Protein AF-A0A969PEK8-F1 (afdb_monomer)

Structure (mmCIF, N/CA/C/O backbone):
data_AF-A0A969PEK8-F1
#
_entry.id   AF-A0A969PEK8-F1
#
loop_
_atom_site.group_PDB
_atom_site.id
_atom_site.type_symbol
_atom_site.label_atom_id
_atom_site.label_alt_id
_atom_site.label_comp_id
_atom_site.label_asym_id
_atom_site.label_entity_id
_atom_site.label_seq_id
_atom_site.pdbx_PDB_ins_code
_atom_site.Cartn_x
_atom_site.Cartn_y
_atom_site.Cartn_z
_atom_site.occupancy
_atom_site.B_iso_or_equiv
_atom_site.auth_seq_id
_atom_site.auth_comp_id
_atom_site.auth_asym_id
_atom_site.auth_atom_id
_atom_site.pdbx_PDB_model_num
ATOM 1 N N . MET A 1 1 ? 50.462 22.864 -5.563 1.00 39.91 1 MET A N 1
ATOM 2 C CA . MET A 1 1 ? 49.288 23.736 -5.356 1.00 39.91 1 MET A CA 1
ATOM 3 C C . MET A 1 1 ? 48.055 22.911 -5.689 1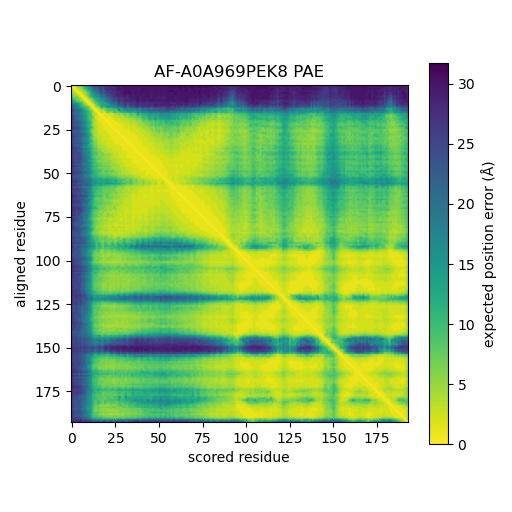.00 39.91 1 MET A C 1
ATOM 5 O O . MET A 1 1 ? 47.861 22.653 -6.869 1.00 39.91 1 MET A O 1
ATOM 9 N N . PRO A 1 2 ? 47.317 22.365 -4.707 1.00 38.31 2 PRO A N 1
ATOM 10 C CA . PRO A 1 2 ? 46.123 21.582 -4.997 1.00 38.31 2 PRO A CA 1
ATOM 11 C C . PRO A 1 2 ? 44.925 22.515 -5.219 1.00 38.31 2 PRO A C 1
ATOM 13 O O . PRO A 1 2 ? 44.651 23.388 -4.396 1.00 38.31 2 PRO A O 1
ATOM 16 N N . GLU A 1 3 ? 44.237 22.327 -6.344 1.00 37.31 3 GLU A N 1
ATOM 17 C CA . GLU A 1 3 ? 42.955 22.953 -6.672 1.00 37.31 3 GLU A CA 1
ATOM 18 C C . GLU A 1 3 ? 41.905 22.603 -5.613 1.00 37.31 3 GLU A C 1
ATOM 20 O O . GLU A 1 3 ? 41.503 21.448 -5.452 1.00 37.31 3 GLU A O 1
ATOM 25 N N . GLN A 1 4 ? 41.442 23.620 -4.892 1.00 42.84 4 GLN A N 1
ATOM 26 C CA . GLN A 1 4 ? 40.241 23.527 -4.079 1.00 42.84 4 GLN A CA 1
ATOM 27 C C . GLN A 1 4 ? 39.036 23.430 -5.020 1.00 42.84 4 GLN A C 1
ATOM 29 O O . GLN A 1 4 ? 38.645 24.413 -5.649 1.00 42.84 4 GLN A O 1
ATOM 34 N N . ARG A 1 5 ? 38.439 22.236 -5.122 1.00 41.44 5 ARG A N 1
ATOM 35 C CA . ARG A 1 5 ? 37.100 22.078 -5.700 1.00 41.44 5 ARG A CA 1
ATOM 36 C C . ARG A 1 5 ? 36.116 22.833 -4.815 1.00 41.44 5 ARG A C 1
ATOM 38 O O . ARG A 1 5 ? 35.792 22.398 -3.715 1.00 41.44 5 ARG A O 1
ATOM 45 N N . ASN A 1 6 ? 35.693 23.986 -5.309 1.00 38.66 6 ASN A N 1
ATO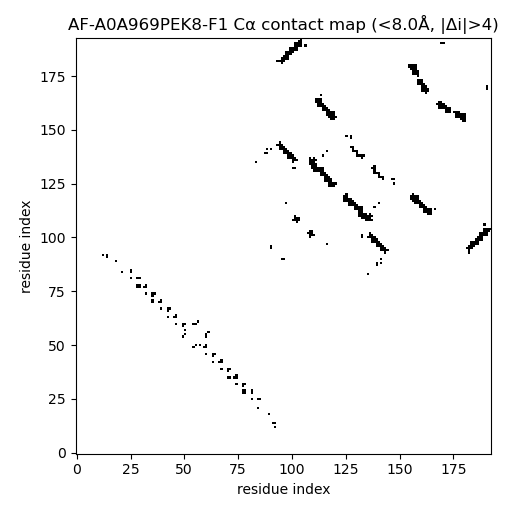M 46 C CA . ASN A 1 6 ? 34.666 24.817 -4.714 1.00 38.66 6 ASN A CA 1
ATOM 47 C C . ASN A 1 6 ? 33.316 24.097 -4.871 1.00 38.66 6 ASN A C 1
ATOM 49 O O . ASN A 1 6 ? 32.725 24.105 -5.951 1.00 38.66 6 ASN A O 1
ATOM 53 N N . SER A 1 7 ? 32.874 23.398 -3.826 1.00 44.25 7 SER A N 1
ATOM 54 C CA . SER A 1 7 ? 31.548 22.780 -3.780 1.00 44.25 7 SER A CA 1
ATOM 55 C C . SER A 1 7 ? 30.494 23.885 -3.790 1.00 44.25 7 SER A C 1
ATOM 57 O O . SER A 1 7 ? 30.399 24.676 -2.853 1.00 44.25 7 SER A O 1
ATOM 59 N N . ASN A 1 8 ? 29.722 23.954 -4.870 1.00 40.78 8 ASN A N 1
ATOM 60 C CA . ASN A 1 8 ? 28.657 24.928 -5.052 1.00 40.78 8 ASN A CA 1
ATOM 61 C C . ASN A 1 8 ? 27.559 24.688 -3.985 1.00 40.78 8 ASN A C 1
ATOM 63 O O . ASN A 1 8 ? 27.053 23.569 -3.890 1.00 40.78 8 ASN A O 1
ATOM 67 N N . PRO A 1 9 ? 27.140 25.689 -3.186 1.00 42.47 9 PRO A N 1
ATOM 68 C CA . PRO A 1 9 ? 26.158 25.507 -2.104 1.00 42.47 9 PRO A CA 1
ATOM 69 C C . PRO A 1 9 ? 24.722 25.193 -2.580 1.00 42.47 9 PRO A C 1
ATOM 71 O O . PRO A 1 9 ? 23.816 25.079 -1.758 1.00 42.47 9 PRO A O 1
ATOM 74 N N . GLY A 1 10 ? 24.505 25.033 -3.891 1.00 41.59 10 GLY A N 1
ATOM 75 C CA . GLY A 1 10 ? 23.230 24.635 -4.500 1.00 41.59 10 GLY A CA 1
ATOM 76 C C . GLY A 1 10 ? 22.954 23.124 -4.524 1.00 41.59 10 GLY A C 1
ATOM 77 O O . GLY A 1 10 ? 21.841 22.732 -4.862 1.00 41.59 10 GLY A O 1
ATOM 78 N N . ASP A 1 11 ? 23.915 22.280 -4.134 1.00 42.47 11 ASP A N 1
ATOM 79 C CA . ASP A 1 11 ? 23.790 20.809 -4.165 1.00 42.47 11 ASP A CA 1
ATOM 80 C C . ASP A 1 11 ? 23.061 20.202 -2.949 1.00 42.47 11 ASP A C 1
ATOM 82 O O . ASP A 1 11 ? 23.010 18.979 -2.789 1.00 42.47 11 ASP A O 1
ATOM 86 N N . PHE A 1 12 ? 22.424 21.018 -2.099 1.00 48.44 12 PHE A N 1
ATOM 87 C CA . PHE A 1 12 ? 21.463 20.525 -1.103 1.00 48.44 12 PHE A CA 1
ATOM 88 C C . PHE A 1 12 ? 20.149 20.151 -1.798 1.00 48.44 12 PHE A C 1
ATOM 90 O O . PHE A 1 12 ? 19.130 20.835 -1.736 1.00 48.44 12 PHE A O 1
ATOM 97 N N . ALA A 1 13 ? 20.254 19.037 -2.518 1.00 56.59 13 ALA A N 1
ATOM 98 C CA . ALA A 1 13 ? 19.316 18.493 -3.467 1.00 56.59 13 ALA A CA 1
ATOM 99 C C . ALA A 1 13 ? 17.910 18.311 -2.863 1.00 56.59 13 ALA A C 1
ATOM 101 O O . ALA A 1 13 ? 17.786 17.867 -1.720 1.00 56.59 13 ALA A O 1
ATOM 102 N N . PRO A 1 14 ? 16.829 18.532 -3.633 1.00 59.09 14 PRO A N 1
ATOM 103 C CA . PRO A 1 14 ? 15.429 18.328 -3.215 1.00 59.09 14 PRO A CA 1
AT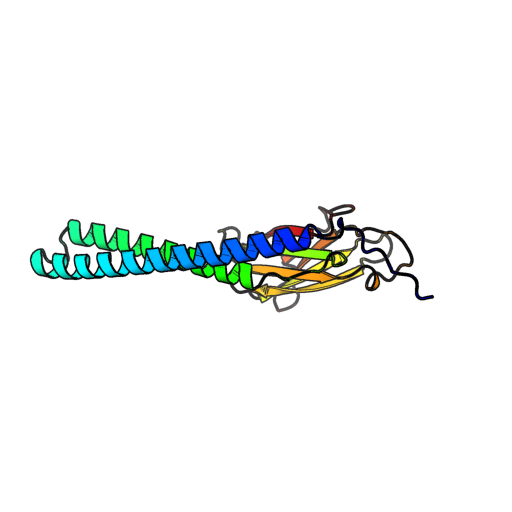OM 104 C C . PRO A 1 14 ? 15.140 16.954 -2.580 1.00 59.09 14 PRO A C 1
ATOM 106 O O . PRO A 1 14 ? 14.159 16.776 -1.861 1.00 59.09 14 PRO A O 1
ATOM 109 N N . GLN A 1 15 ? 16.020 15.980 -2.793 1.00 59.75 15 GLN A N 1
ATOM 110 C CA . GLN A 1 15 ? 15.992 14.677 -2.139 1.00 59.75 15 GLN A CA 1
ATOM 111 C C . GLN A 1 15 ? 16.137 14.755 -0.624 1.00 59.75 15 GLN A C 1
ATOM 113 O O . GLN A 1 15 ? 15.423 14.057 0.091 1.00 59.75 15 GLN A O 1
ATOM 118 N N . THR A 1 16 ? 17.027 15.619 -0.139 1.00 67.75 16 THR A N 1
ATOM 119 C CA . THR A 1 16 ? 17.261 15.822 1.289 1.00 67.75 16 THR A CA 1
ATOM 120 C C . THR A 1 16 ? 15.998 16.370 1.946 1.00 67.75 16 THR A C 1
ATOM 122 O O . THR A 1 16 ? 15.601 15.882 2.999 1.00 67.75 16 THR A O 1
ATOM 125 N N . LEU A 1 17 ? 15.295 17.293 1.279 1.00 70.88 17 LEU A N 1
ATOM 126 C CA . LEU A 1 17 ? 14.034 17.851 1.771 1.00 70.88 17 LEU A CA 1
ATOM 127 C C . LEU A 1 17 ? 12.907 16.806 1.798 1.00 70.88 17 LEU A C 1
ATOM 129 O O . LEU A 1 17 ? 12.188 16.710 2.787 1.00 70.88 17 LEU A O 1
ATOM 133 N N . ILE A 1 18 ? 12.773 15.980 0.753 1.00 73.44 18 ILE A N 1
ATOM 134 C CA . ILE A 1 18 ? 11.767 14.902 0.707 1.00 73.44 18 ILE A CA 1
ATOM 135 C C . ILE A 1 18 ? 12.048 13.844 1.782 1.00 73.44 18 ILE A C 1
ATOM 137 O O . ILE A 1 18 ? 11.125 13.385 2.455 1.00 73.44 18 ILE A O 1
ATOM 141 N N . GLN A 1 19 ? 13.313 13.465 1.977 1.00 76.62 19 GLN A N 1
ATOM 142 C CA . GLN A 1 19 ? 13.705 12.517 3.021 1.00 76.62 19 GLN A CA 1
ATOM 143 C C . GLN A 1 19 ? 13.461 13.088 4.422 1.00 76.62 19 GLN A C 1
ATOM 145 O O . GLN A 1 19 ? 12.930 12.383 5.280 1.00 76.62 19 GLN A O 1
ATOM 150 N N . GLN A 1 20 ? 13.781 14.364 4.647 1.00 81.06 20 GLN A N 1
ATOM 151 C CA . GLN A 1 20 ? 13.488 15.063 5.900 1.00 81.06 20 GLN A CA 1
ATOM 152 C C . GLN A 1 20 ? 11.981 15.165 6.152 1.00 81.06 20 GLN A C 1
ATOM 154 O O . GLN A 1 20 ? 11.532 14.878 7.259 1.00 81.06 20 GLN A O 1
ATOM 159 N N . ALA A 1 21 ? 11.185 15.493 5.132 1.00 82.12 21 ALA A N 1
ATOM 160 C CA . ALA A 1 21 ? 9.730 15.545 5.236 1.00 82.12 21 ALA A CA 1
ATOM 161 C C . ALA A 1 21 ? 9.126 14.164 5.547 1.00 82.12 21 ALA A C 1
ATOM 163 O O . ALA A 1 21 ? 8.239 14.057 6.396 1.00 82.12 21 ALA A O 1
ATOM 164 N N . ALA A 1 22 ? 9.627 13.095 4.919 1.00 82.31 22 ALA A N 1
ATOM 165 C CA . ALA A 1 22 ? 9.210 11.725 5.217 1.00 82.31 22 ALA A CA 1
ATOM 166 C C . ALA A 1 22 ? 9.581 11.314 6.652 1.00 82.31 22 ALA A C 1
ATOM 168 O O . ALA A 1 22 ? 8.751 10.743 7.359 1.00 82.31 22 ALA A O 1
ATOM 169 N N . ALA A 1 23 ? 10.790 11.652 7.111 1.00 84.75 23 ALA A N 1
ATOM 170 C CA . ALA A 1 23 ? 11.232 11.394 8.481 1.00 84.75 23 ALA A CA 1
ATOM 171 C C . ALA A 1 23 ? 10.395 12.167 9.515 1.00 84.75 23 ALA A C 1
ATOM 173 O O . ALA A 1 23 ? 9.933 11.582 10.493 1.00 84.75 23 ALA A O 1
ATOM 174 N N . ALA A 1 24 ? 10.129 13.453 9.277 1.00 87.75 24 ALA A N 1
ATOM 175 C CA . ALA A 1 24 ? 9.261 14.262 10.131 1.00 87.75 24 ALA A CA 1
ATOM 176 C C . ALA A 1 24 ? 7.825 13.712 10.168 1.00 87.75 24 ALA A C 1
ATOM 178 O O . ALA A 1 24 ? 7.217 13.629 11.233 1.00 87.75 24 ALA A O 1
ATOM 179 N N . SER A 1 25 ? 7.299 13.268 9.023 1.00 87.75 25 SER A N 1
ATOM 180 C CA . SER A 1 25 ? 5.977 12.636 8.942 1.00 87.75 25 SER A CA 1
ATOM 181 C C . SER A 1 25 ? 5.913 11.344 9.758 1.00 87.75 25 SER A C 1
ATOM 183 O O . SER A 1 25 ? 4.952 11.142 10.493 1.00 87.75 25 SER A O 1
ATOM 185 N N . LEU A 1 26 ? 6.945 10.495 9.685 1.00 87.75 26 LEU A N 1
ATOM 186 C CA . LEU A 1 26 ? 7.044 9.280 10.501 1.00 87.75 26 LEU A CA 1
ATOM 187 C C . LEU A 1 26 ? 7.023 9.601 12.001 1.00 87.75 26 LEU A C 1
ATOM 189 O O . LEU A 1 26 ? 6.263 8.978 12.739 1.00 87.75 26 LEU A O 1
ATOM 193 N N . LEU A 1 27 ? 7.795 10.598 12.442 1.00 90.12 27 LEU A N 1
ATOM 194 C CA . LEU A 1 27 ? 7.804 11.033 13.843 1.00 90.12 27 LEU A CA 1
ATOM 195 C C . LEU A 1 27 ? 6.425 11.532 14.295 1.00 90.12 27 LEU A C 1
ATOM 197 O O . LEU A 1 27 ? 5.945 11.147 15.361 1.00 90.12 27 LEU A O 1
ATOM 201 N N . ASN A 1 28 ? 5.755 12.337 13.469 1.00 90.69 28 ASN A N 1
ATOM 202 C CA . ASN A 1 28 ? 4.416 12.843 13.770 1.00 90.69 28 ASN A CA 1
ATOM 203 C C . ASN A 1 28 ? 3.378 11.7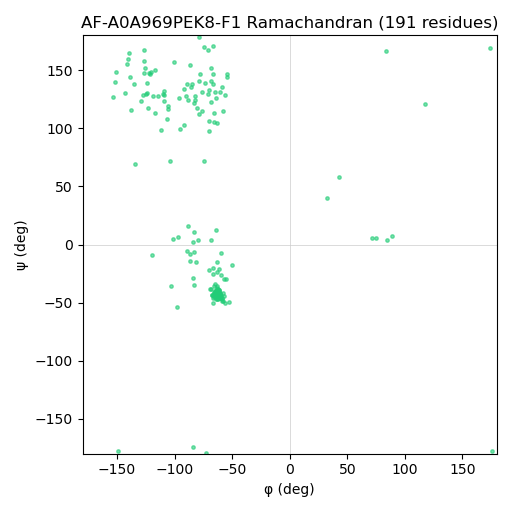14 13.848 1.00 90.69 28 ASN A C 1
ATOM 205 O O . ASN A 1 28 ? 2.552 11.703 14.761 1.00 90.69 28 ASN A O 1
ATOM 209 N N . LEU A 1 29 ? 3.433 10.741 12.933 1.00 89.81 29 LEU A N 1
ATOM 210 C CA . LEU A 1 29 ? 2.547 9.574 12.949 1.00 89.81 29 LEU A CA 1
ATOM 211 C C . LEU A 1 29 ? 2.770 8.707 14.191 1.00 89.81 29 LEU A C 1
ATOM 213 O O . LEU A 1 29 ? 1.800 8.263 14.801 1.00 89.81 29 LEU A O 1
ATOM 217 N N . GLN A 1 30 ? 4.025 8.503 14.598 1.00 88.50 30 GLN A N 1
ATOM 218 C CA . GLN A 1 30 ? 4.357 7.786 15.831 1.00 88.50 30 GLN A CA 1
ATOM 219 C C . GLN A 1 30 ? 3.843 8.528 17.066 1.00 88.50 30 GLN A C 1
ATOM 221 O O . GLN A 1 30 ? 3.239 7.917 17.948 1.00 88.50 30 GLN A O 1
ATOM 226 N N . HIS A 1 31 ? 4.024 9.849 17.120 1.00 90.44 31 HIS A N 1
ATOM 227 C CA . HIS A 1 31 ? 3.494 10.658 18.213 1.00 90.44 31 HIS A CA 1
ATOM 228 C C . HIS A 1 31 ? 1.964 10.562 18.296 1.00 90.44 31 HIS A C 1
ATOM 230 O O . HIS A 1 31 ? 1.418 10.321 19.372 1.00 90.44 31 HIS A O 1
ATOM 236 N N . LEU A 1 32 ? 1.270 10.671 17.161 1.00 91.94 32 LEU A N 1
ATOM 237 C CA . LEU A 1 32 ? -0.183 10.542 17.110 1.00 91.94 32 LEU A CA 1
ATOM 238 C C . LEU A 1 32 ? -0.656 9.135 17.504 1.00 91.94 32 LEU A C 1
ATOM 240 O O . LEU A 1 32 ? -1.628 9.013 18.246 1.00 91.94 32 LEU A O 1
ATOM 244 N N . ALA A 1 33 ? 0.041 8.080 17.073 1.00 88.62 33 ALA A N 1
ATOM 245 C CA . ALA A 1 33 ? -0.261 6.709 17.482 1.00 88.62 33 ALA A CA 1
ATOM 246 C C . ALA A 1 33 ? -0.139 6.533 19.008 1.00 88.62 33 ALA A C 1
ATOM 248 O O . ALA A 1 33 ? -1.034 5.962 19.629 1.00 88.62 33 ALA A O 1
ATOM 249 N N . ASN A 1 34 ? 0.891 7.116 19.631 1.00 90.12 34 ASN A N 1
ATOM 250 C CA . ASN A 1 34 ? 1.052 7.099 21.089 1.00 90.12 34 ASN A CA 1
ATOM 251 C C . ASN A 1 34 ? -0.087 7.842 21.811 1.00 90.12 34 ASN A C 1
ATOM 253 O O . ASN A 1 34 ? -0.548 7.407 22.867 1.00 90.12 34 ASN A O 1
ATOM 257 N N . LEU A 1 35 ? -0.573 8.956 21.253 1.00 91.69 35 LEU A N 1
ATOM 258 C CA . LEU A 1 35 ? -1.737 9.661 21.801 1.00 91.69 35 LEU A CA 1
ATOM 259 C C . LEU A 1 35 ? -3.015 8.816 21.691 1.00 91.69 35 LEU A C 1
ATOM 261 O O . LEU A 1 35 ? -3.796 8.765 22.644 1.00 91.69 35 LEU A O 1
ATOM 265 N N . GLN A 1 36 ? -3.212 8.115 20.571 1.00 91.75 36 GLN A N 1
ATOM 266 C CA . GLN A 1 36 ? -4.328 7.178 20.399 1.00 91.75 36 GLN A CA 1
ATOM 267 C C . GLN A 1 36 ? -4.257 6.009 21.394 1.00 91.75 36 GLN A C 1
ATOM 269 O O . GLN A 1 36 ? -5.286 5.599 21.931 1.00 91.75 36 GLN A O 1
ATOM 274 N N . ASP A 1 37 ? -3.059 5.526 21.729 1.00 90.06 37 ASP A N 1
ATOM 275 C CA . ASP A 1 37 ? -2.868 4.492 22.755 1.00 90.06 37 ASP A CA 1
ATOM 276 C C . ASP A 1 37 ? -3.297 4.956 24.148 1.00 90.06 37 ASP A C 1
ATOM 278 O O . ASP A 1 37 ? -3.996 4.238 24.874 1.00 90.06 37 ASP A O 1
ATOM 282 N N . GLN A 1 38 ? -2.938 6.187 24.513 1.00 92.94 38 GLN A N 1
ATOM 283 C CA . GLN A 1 38 ? -3.368 6.782 25.777 1.00 92.94 38 GLN A CA 1
ATOM 284 C C . GLN A 1 38 ? -4.889 6.969 25.822 1.00 92.94 38 GLN A C 1
ATOM 286 O O . GLN A 1 38 ? -5.514 6.682 26.847 1.00 92.94 38 GLN A O 1
ATOM 291 N N . GLN A 1 39 ? -5.498 7.424 24.722 1.00 91.25 39 GLN A N 1
ATOM 292 C CA . GLN A 1 39 ? -6.953 7.563 24.618 1.00 91.25 39 GLN A CA 1
ATOM 293 C C . GLN A 1 39 ? -7.657 6.211 24.749 1.00 91.25 39 GLN A C 1
ATOM 295 O O . GLN A 1 39 ? -8.578 6.083 25.554 1.00 91.25 39 GLN A O 1
ATOM 300 N N . THR A 1 40 ? -7.180 5.194 24.034 1.00 92.31 40 THR A N 1
ATOM 301 C CA . THR A 1 40 ? -7.743 3.839 24.077 1.00 92.31 40 THR A CA 1
ATOM 302 C C . THR A 1 40 ? -7.662 3.263 25.489 1.00 92.31 40 THR A C 1
ATOM 304 O O . THR A 1 40 ? -8.660 2.781 26.010 1.00 92.31 40 THR A O 1
ATOM 307 N N . THR A 1 41 ? -6.521 3.413 26.171 1.00 94.31 41 THR A N 1
ATOM 308 C CA . THR A 1 41 ? -6.349 2.958 27.565 1.00 94.31 41 THR A CA 1
ATOM 309 C C . THR A 1 41 ? -7.377 3.593 28.505 1.00 94.31 41 THR A C 1
ATOM 311 O O . THR A 1 41 ? -7.986 2.909 29.331 1.00 94.31 41 THR A O 1
ATOM 314 N N . ARG A 1 42 ? -7.610 4.906 28.367 1.00 93.69 42 ARG A N 1
ATOM 315 C CA . ARG A 1 42 ? -8.603 5.633 29.173 1.00 93.69 42 ARG A CA 1
ATOM 316 C C . ARG A 1 42 ? -10.027 5.171 28.877 1.00 93.69 42 ARG A C 1
ATOM 318 O O . ARG A 1 42 ? -10.796 4.964 29.813 1.00 93.69 42 ARG A O 1
ATOM 325 N N . LEU A 1 43 ? -10.370 5.002 27.601 1.00 93.75 43 LEU A N 1
ATOM 326 C CA . LEU A 1 43 ? -11.688 4.525 27.187 1.00 93.75 43 LEU A CA 1
ATOM 327 C C . LEU A 1 43 ? -11.948 3.095 27.672 1.00 93.75 43 LEU A C 1
ATOM 329 O O . LEU A 1 43 ? -13.042 2.829 28.153 1.00 93.75 43 LEU A O 1
ATOM 333 N N . THR A 1 44 ? -10.949 2.209 27.645 1.00 94.38 44 THR A N 1
ATOM 334 C CA . THR A 1 44 ? -11.068 0.838 28.165 1.00 94.38 44 THR A CA 1
ATOM 335 C C . THR A 1 44 ? -11.315 0.835 29.672 1.00 94.38 44 THR A C 1
ATOM 337 O O . THR A 1 44 ? -12.209 0.143 30.151 1.00 94.38 44 THR A O 1
ATOM 340 N N . ALA A 1 45 ? -10.580 1.651 30.435 1.00 95.69 45 ALA A N 1
ATOM 341 C CA . ALA A 1 45 ? -10.809 1.771 31.875 1.00 95.69 45 ALA A CA 1
ATOM 342 C C . ALA A 1 45 ? -12.220 2.303 32.192 1.00 95.69 45 ALA A C 1
ATOM 344 O O . ALA A 1 45 ? -12.871 1.831 33.128 1.00 95.69 45 ALA A O 1
ATOM 345 N N . LEU A 1 46 ? -12.707 3.266 31.399 1.00 94.12 46 LEU A N 1
ATOM 346 C CA . LEU A 1 46 ? -14.061 3.803 31.529 1.00 94.12 46 LEU A CA 1
ATOM 347 C C . LEU A 1 46 ? -15.128 2.766 31.156 1.00 94.12 46 LEU A C 1
ATOM 349 O O . LEU A 1 46 ? -16.110 2.638 31.880 1.00 94.12 46 LEU A O 1
ATOM 353 N N . GLU A 1 47 ? -14.928 2.015 30.073 1.00 94.75 47 GLU A N 1
ATOM 354 C CA . GLU A 1 47 ? -15.804 0.918 29.648 1.00 94.75 47 GLU A CA 1
ATOM 355 C C . GLU A 1 47 ? -15.957 -0.117 30.761 1.00 94.75 47 GLU A C 1
ATOM 357 O O . GLU A 1 47 ? -17.077 -0.403 31.183 1.00 94.75 47 GLU A O 1
ATOM 362 N N . SER A 1 48 ? -14.838 -0.574 31.329 1.00 94.75 48 SER A N 1
ATOM 363 C CA . SER A 1 48 ? -14.834 -1.564 32.408 1.00 94.75 48 SER A CA 1
ATOM 364 C C . SER A 1 48 ? -15.546 -1.052 33.662 1.00 94.75 48 SER A C 1
ATOM 366 O O . SER A 1 48 ? -16.275 -1.799 34.320 1.00 94.75 48 SER A O 1
ATOM 368 N N . LYS A 1 49 ? -15.382 0.237 33.989 1.00 95.75 49 LYS A N 1
ATOM 369 C CA . LYS A 1 49 ? -16.098 0.872 35.101 1.00 95.75 49 LYS A CA 1
ATOM 370 C C . LYS A 1 49 ? -17.604 0.952 34.833 1.00 95.75 49 LYS A C 1
ATOM 372 O O . LYS A 1 49 ? -18.388 0.531 35.679 1.00 95.75 49 LYS A O 1
ATOM 377 N N . LEU A 1 50 ? -18.008 1.456 33.667 1.00 94.12 50 LEU A N 1
ATOM 378 C CA . LEU A 1 50 ? -19.420 1.608 33.303 1.00 94.12 50 LEU A CA 1
ATOM 379 C C . LEU A 1 50 ? -20.133 0.260 33.214 1.00 94.12 50 LEU A C 1
ATOM 381 O O . LEU A 1 50 ? -21.259 0.150 33.685 1.00 94.12 50 LEU A O 1
ATOM 385 N N . ARG A 1 51 ? -19.474 -0.774 32.684 1.00 95.69 51 ARG A N 1
ATOM 386 C CA . ARG A 1 51 ? -20.014 -2.137 32.630 1.00 95.69 51 ARG A CA 1
ATOM 387 C C . ARG A 1 51 ? -20.283 -2.696 34.025 1.00 95.69 51 ARG A C 1
ATOM 389 O O . ARG A 1 51 ? -21.313 -3.327 34.237 1.00 95.69 51 ARG A O 1
ATOM 396 N N . LYS A 1 52 ? -19.403 -2.416 34.994 1.00 96.12 52 LYS A N 1
ATOM 397 C CA . LYS A 1 52 ? -19.600 -2.812 36.398 1.00 96.12 52 LYS A CA 1
ATOM 398 C C . LYS A 1 52 ? -20.747 -2.051 37.073 1.00 96.12 52 LYS A C 1
ATOM 400 O O . LYS A 1 52 ? -21.454 -2.635 37.885 1.00 96.12 52 LYS A O 1
ATOM 405 N N . GLU A 1 53 ? -20.903 -0.762 36.779 1.00 95.94 53 GLU A N 1
ATOM 406 C CA . GLU A 1 53 ? -21.904 0.101 37.427 1.00 95.94 53 GLU A CA 1
ATOM 407 C C . GLU A 1 53 ? -23.303 -0.013 36.804 1.00 95.94 53 GLU A C 1
ATOM 409 O O . GLU A 1 53 ? -24.295 0.099 37.519 1.00 95.94 53 GLU A O 1
ATOM 414 N N . LEU A 1 54 ? -23.390 -0.209 35.487 1.00 94.88 54 LEU A N 1
ATOM 415 C CA . LEU A 1 54 ? -24.632 -0.081 34.718 1.00 94.88 54 LEU A CA 1
ATOM 416 C C . LEU A 1 54 ? -25.062 -1.375 34.007 1.00 94.88 54 LEU A C 1
ATOM 418 O O . LEU A 1 54 ? -26.172 -1.425 33.483 1.00 94.88 54 LEU A O 1
ATOM 422 N N . GLY A 1 55 ? -24.213 -2.407 33.989 1.00 92.88 55 GLY A N 1
ATOM 423 C CA . GLY A 1 55 ? -24.429 -3.633 33.216 1.00 92.88 55 GLY A CA 1
ATOM 424 C C . GLY A 1 55 ? -23.985 -3.518 31.752 1.00 92.88 55 GLY A C 1
ATOM 425 O O . GLY A 1 55 ? -23.702 -2.429 31.254 1.00 92.88 55 GLY A O 1
ATOM 426 N N . GLU A 1 56 ? -23.895 -4.660 31.064 1.00 92.06 56 GLU A N 1
ATOM 427 C CA . GLU A 1 56 ? -23.384 -4.760 29.683 1.00 92.06 56 GLU A CA 1
ATOM 428 C C . GLU A 1 56 ? -24.271 -4.067 28.653 1.00 92.06 56 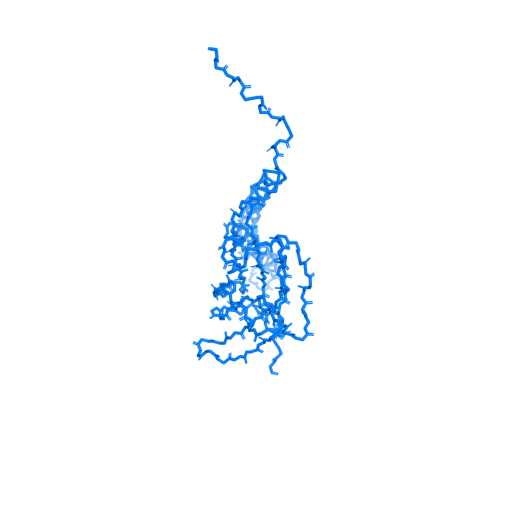GLU A C 1
ATOM 430 O O . GLU A 1 56 ? -23.769 -3.318 27.817 1.00 92.06 56 GLU A O 1
ATOM 435 N N . ASP A 1 57 ? -25.585 -4.251 28.759 1.00 93.44 57 ASP A N 1
ATOM 436 C CA . ASP A 1 57 ? -26.551 -3.782 27.760 1.00 93.44 57 ASP A CA 1
ATOM 437 C C . ASP A 1 57 ? -26.882 -2.287 27.882 1.00 93.44 57 ASP A C 1
ATOM 439 O O . ASP A 1 57 ? -27.740 -1.755 27.170 1.00 93.44 57 ASP A O 1
ATOM 443 N N . HIS A 1 58 ? -26.227 -1.570 28.799 1.00 94.81 58 HIS A N 1
ATOM 444 C CA . HIS A 1 58 ? -26.517 -0.162 29.008 1.00 94.81 58 HIS A CA 1
ATOM 445 C C . HIS A 1 58 ? -26.030 0.678 27.807 1.00 94.81 58 HIS A C 1
ATOM 447 O O . HIS A 1 58 ? -24.860 0.594 27.425 1.00 94.81 58 HIS A O 1
ATOM 453 N N . PRO A 1 59 ? -26.845 1.600 27.255 1.00 95.94 59 PRO A N 1
ATOM 454 C CA . PRO A 1 59 ? -26.506 2.351 26.037 1.00 95.94 59 PRO A CA 1
ATOM 455 C C . PRO A 1 59 ? -25.196 3.153 26.128 1.00 95.94 59 PRO A C 1
ATOM 457 O O . PRO A 1 59 ? -24.500 3.328 25.132 1.00 95.94 59 PRO A O 1
ATOM 460 N N . LYS A 1 60 ? -24.811 3.613 27.326 1.00 93.12 60 LYS A N 1
ATOM 461 C CA . LYS A 1 60 ? -23.502 4.264 27.553 1.00 93.12 60 LYS A CA 1
ATOM 462 C C . LYS A 1 60 ? -22.309 3.322 27.353 1.00 93.12 60 LYS A C 1
ATOM 464 O O . LYS A 1 60 ? -21.278 3.773 26.868 1.00 93.12 60 LYS A O 1
ATOM 469 N N . VAL A 1 61 ? -22.435 2.045 27.719 1.00 93.50 61 VAL A N 1
ATOM 470 C CA . VAL A 1 61 ? -21.380 1.043 27.495 1.00 93.50 61 VAL A CA 1
ATOM 471 C C . VAL A 1 61 ? -21.214 0.826 25.992 1.00 93.50 61 VAL A C 1
ATOM 473 O O . VAL A 1 61 ? -20.101 0.953 25.487 1.00 93.50 61 VAL A O 1
ATOM 476 N N . ALA A 1 62 ? -22.322 0.670 25.260 1.00 93.31 62 ALA A N 1
ATOM 477 C CA . ALA A 1 62 ? -22.310 0.558 23.801 1.00 93.31 62 ALA A CA 1
ATOM 478 C C . ALA A 1 62 ? -21.667 1.777 23.105 1.00 93.31 62 ALA A C 1
ATOM 480 O O . ALA A 1 62 ? -20.858 1.621 22.191 1.00 93.31 62 ALA A O 1
ATOM 481 N N . GLN A 1 63 ? -21.955 3.003 23.559 1.00 94.62 63 GLN A N 1
ATOM 482 C CA . GLN A 1 63 ? -21.325 4.218 23.017 1.00 94.62 63 GLN A CA 1
ATOM 483 C C . GLN A 1 63 ? -19.802 4.238 23.224 1.00 94.62 63 GLN A C 1
ATOM 485 O O . GLN A 1 63 ? -19.053 4.615 22.316 1.00 94.62 63 GLN A O 1
ATOM 490 N N . ILE A 1 64 ? -19.319 3.821 24.399 1.00 94.56 64 ILE A N 1
ATOM 491 C CA . ILE A 1 64 ? -17.877 3.742 24.662 1.00 94.56 64 ILE A CA 1
ATOM 492 C C . ILE A 1 64 ? -17.231 2.627 23.838 1.00 94.56 64 ILE A C 1
ATOM 494 O O . ILE A 1 64 ? -16.148 2.838 23.300 1.00 94.56 64 ILE A O 1
ATOM 498 N N . GLN A 1 65 ? -17.898 1.486 23.662 1.00 93.44 65 GLN A N 1
ATOM 499 C CA . GLN A 1 65 ? -17.414 0.405 22.799 1.00 93.44 65 GLN A CA 1
ATOM 500 C C . GLN A 1 65 ? -17.287 0.850 21.338 1.00 93.44 65 GLN A C 1
ATOM 502 O O . GLN A 1 65 ? -16.258 0.596 20.714 1.00 93.44 65 GLN A O 1
ATOM 507 N N . GLN A 1 66 ? -18.263 1.596 20.812 1.00 94.69 66 GLN A N 1
ATOM 508 C CA . GLN A 1 66 ? -18.151 2.195 19.480 1.00 94.69 66 GLN A CA 1
ATOM 509 C C . GLN A 1 66 ? -16.963 3.165 19.395 1.00 94.69 66 GLN A C 1
ATOM 511 O O . GLN A 1 66 ? -16.208 3.146 18.425 1.00 94.69 66 GLN A O 1
ATOM 516 N N . SER A 1 67 ? -16.764 3.990 20.426 1.00 93.06 67 SER A N 1
ATOM 517 C CA . SER A 1 67 ? -15.633 4.927 20.495 1.00 93.06 67 SER A CA 1
ATOM 518 C C . SER A 1 67 ? -14.285 4.194 20.521 1.00 93.06 67 SER A C 1
ATOM 520 O O . SER A 1 67 ? -13.348 4.599 19.835 1.00 93.06 67 SER A O 1
ATOM 522 N N . LEU A 1 68 ? -14.197 3.088 21.269 1.00 92.88 68 LEU A N 1
ATOM 523 C CA . LEU A 1 68 ? -13.036 2.197 21.299 1.00 92.88 68 LEU A CA 1
ATOM 524 C C . LEU A 1 68 ? -12.773 1.564 19.932 1.00 92.88 68 LEU A C 1
ATOM 526 O O . LEU A 1 68 ? -11.624 1.525 19.496 1.00 92.88 68 LEU A O 1
ATOM 530 N N . ALA A 1 69 ? -13.814 1.093 19.241 1.00 92.50 69 ALA A N 1
ATOM 531 C CA . ALA A 1 69 ? -13.687 0.528 17.900 1.00 92.50 69 ALA A CA 1
ATOM 532 C C . ALA A 1 69 ? -13.097 1.556 16.923 1.00 92.50 69 ALA A C 1
ATOM 534 O O . ALA A 1 69 ? -12.098 1.267 16.263 1.00 92.50 69 ALA A O 1
ATOM 535 N N . THR A 1 70 ? -13.633 2.779 16.910 1.00 92.50 70 THR A N 1
ATOM 536 C CA . THR A 1 70 ? -13.117 3.877 16.081 1.00 92.50 70 THR A CA 1
ATOM 537 C C . THR A 1 70 ? -11.666 4.231 16.427 1.00 92.50 70 THR A C 1
ATOM 539 O O . THR A 1 70 ? -10.834 4.367 15.529 1.00 92.50 70 THR A O 1
ATOM 542 N N . ALA A 1 71 ? -11.325 4.350 17.717 1.00 89.81 71 ALA A N 1
ATOM 543 C CA . ALA A 1 71 ? -9.958 4.657 18.154 1.00 89.81 71 ALA A CA 1
ATOM 544 C C . ALA A 1 71 ? -8.960 3.567 17.720 1.00 89.81 71 ALA A C 1
ATOM 546 O O . ALA A 1 71 ? -7.879 3.866 17.207 1.00 89.81 71 ALA A O 1
ATOM 547 N N . ASN A 1 72 ? -9.349 2.295 17.842 1.00 89.81 72 ASN A N 1
ATOM 548 C CA . ASN A 1 72 ? -8.540 1.165 17.391 1.00 89.81 72 ASN A CA 1
ATOM 549 C C . ASN A 1 72 ? -8.347 1.159 15.868 1.00 89.81 72 ASN A C 1
ATOM 551 O O . ASN A 1 72 ? -7.231 0.929 15.399 1.00 89.81 72 ASN A O 1
ATOM 555 N N . GLN A 1 73 ? -9.393 1.456 15.092 1.00 91.06 73 GLN A N 1
ATOM 556 C CA . GLN A 1 73 ? -9.296 1.574 13.632 1.00 91.06 73 GLN A CA 1
ATOM 557 C C . GLN A 1 73 ? -8.335 2.695 13.214 1.00 91.06 73 GLN A C 1
ATOM 559 O O . GLN A 1 73 ? -7.500 2.509 12.321 1.00 91.06 73 GLN A O 1
ATOM 564 N N . LEU A 1 74 ? -8.398 3.849 13.884 1.00 90.94 74 LEU A N 1
ATOM 565 C CA . LEU A 1 74 ? -7.480 4.955 13.626 1.00 90.94 74 LEU A CA 1
ATOM 566 C C . LEU A 1 74 ? -6.036 4.566 13.962 1.00 90.94 74 LEU A C 1
ATOM 568 O O . LEU A 1 74 ? -5.147 4.755 13.133 1.00 90.94 74 LEU A O 1
ATOM 572 N N . LYS A 1 75 ? -5.797 3.959 15.131 1.00 87.75 75 LYS A N 1
ATOM 573 C CA . LYS A 1 75 ? -4.476 3.440 15.514 1.00 87.75 75 LYS A CA 1
ATOM 574 C C . LYS A 1 75 ? -3.905 2.500 14.448 1.00 87.75 75 LYS A C 1
ATOM 576 O O . LYS A 1 75 ? -2.763 2.684 14.025 1.00 87.75 75 LYS A O 1
ATOM 581 N N . GLN A 1 76 ? -4.690 1.527 13.985 1.00 87.94 76 GLN A N 1
ATOM 582 C CA . GLN A 1 76 ? -4.268 0.582 12.944 1.00 87.94 76 GLN A CA 1
ATOM 583 C C . GLN A 1 76 ? -3.931 1.294 11.627 1.00 87.94 76 GLN A C 1
ATOM 585 O O . GLN A 1 76 ? -2.928 0.972 10.986 1.00 87.94 76 GLN A O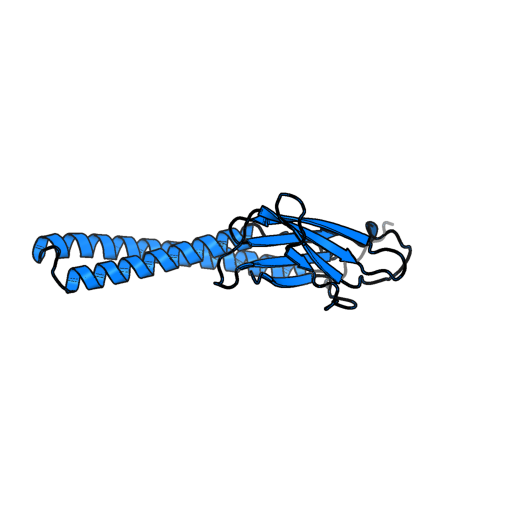 1
ATOM 590 N N . SER A 1 77 ? -4.716 2.303 11.249 1.00 89.31 77 SER A N 1
ATOM 591 C CA . SER A 1 77 ? -4.479 3.107 10.042 1.00 89.31 77 SER A CA 1
ATOM 592 C C . SER A 1 77 ? -3.180 3.916 10.131 1.00 89.31 77 SER A C 1
ATOM 594 O O . SER A 1 77 ? -2.415 3.982 9.166 1.00 89.31 77 SER A O 1
ATOM 596 N N . LEU A 1 78 ? -2.881 4.490 11.301 1.00 89.38 78 LEU A N 1
ATOM 597 C CA . LEU A 1 78 ? -1.633 5.218 11.551 1.00 89.38 78 LEU A CA 1
ATOM 598 C C . LEU A 1 78 ? -0.417 4.290 11.494 1.00 89.38 78 LEU A C 1
ATOM 600 O O . LEU A 1 78 ? 0.574 4.613 10.838 1.00 89.38 78 LEU A O 1
ATOM 604 N N . GLN A 1 79 ? -0.505 3.118 12.128 1.00 86.62 79 GLN A N 1
ATOM 605 C CA . GLN A 1 79 ? 0.552 2.104 12.093 1.00 86.62 79 GLN A CA 1
ATOM 606 C C . GLN A 1 79 ? 0.793 1.596 10.670 1.00 86.62 79 GLN A C 1
ATOM 608 O O . GLN A 1 79 ? 1.935 1.537 10.217 1.00 86.62 79 GLN A O 1
ATOM 613 N N . THR A 1 80 ? -0.282 1.315 9.934 1.00 88.56 80 THR A N 1
ATOM 614 C CA . THR A 1 80 ? -0.227 0.933 8.518 1.00 88.56 80 THR A CA 1
ATOM 615 C C . THR A 1 80 ? 0.464 2.010 7.691 1.00 88.56 80 THR A C 1
ATOM 617 O O . THR A 1 80 ? 1.407 1.721 6.960 1.00 88.56 80 THR A O 1
ATOM 620 N N . THR A 1 81 ? 0.072 3.274 7.855 1.00 89.00 81 THR A N 1
ATOM 621 C CA . THR A 1 81 ? 0.687 4.400 7.137 1.00 89.00 81 THR A CA 1
ATOM 622 C C . THR A 1 81 ? 2.177 4.528 7.461 1.00 89.00 81 THR A C 1
ATOM 624 O O . THR A 1 81 ? 2.996 4.678 6.555 1.00 89.00 81 THR A O 1
ATOM 627 N N . SER A 1 82 ? 2.553 4.403 8.737 1.00 87.69 82 SER A N 1
ATOM 628 C CA . SER A 1 82 ? 3.955 4.415 9.172 1.00 87.69 82 SER A CA 1
ATOM 629 C C . SER A 1 82 ? 4.762 3.280 8.531 1.00 87.69 82 SER A C 1
ATOM 631 O O . SER A 1 82 ? 5.870 3.503 8.034 1.00 87.69 82 SER A O 1
ATOM 633 N N . ASN A 1 83 ? 4.200 2.070 8.488 1.00 88.69 83 ASN A N 1
ATOM 634 C CA . ASN A 1 83 ? 4.833 0.912 7.859 1.00 88.69 83 ASN A CA 1
ATOM 635 C C . ASN A 1 83 ? 5.025 1.135 6.356 1.00 88.69 83 ASN A C 1
ATOM 637 O O . ASN A 1 83 ? 6.133 0.953 5.849 1.00 88.69 83 ASN A O 1
ATOM 641 N N . ARG A 1 84 ? 3.986 1.615 5.662 1.00 88.81 84 ARG A N 1
ATOM 642 C CA . ARG A 1 84 ? 4.035 1.930 4.227 1.00 88.81 84 ARG A CA 1
ATOM 643 C C . ARG A 1 84 ? 5.110 2.969 3.912 1.00 88.81 84 ARG A C 1
ATOM 645 O O . ARG A 1 84 ? 5.911 2.759 3.007 1.00 88.81 84 ARG A O 1
ATOM 652 N N . ILE A 1 85 ? 5.195 4.062 4.678 1.00 86.38 85 ILE A N 1
ATOM 653 C CA . ILE A 1 85 ? 6.233 5.091 4.476 1.00 86.38 85 ILE A CA 1
ATOM 654 C C . ILE A 1 85 ? 7.635 4.511 4.703 1.00 86.38 85 ILE A C 1
ATOM 656 O O . ILE A 1 85 ? 8.543 4.799 3.926 1.00 86.38 85 ILE A O 1
ATOM 660 N N . THR A 1 86 ? 7.812 3.673 5.727 1.00 85.44 86 THR A N 1
ATOM 661 C CA . THR A 1 86 ? 9.112 3.068 6.064 1.00 85.44 86 THR A CA 1
ATOM 662 C C . THR A 1 86 ? 9.622 2.129 4.966 1.00 85.44 86 THR A C 1
ATOM 664 O O . THR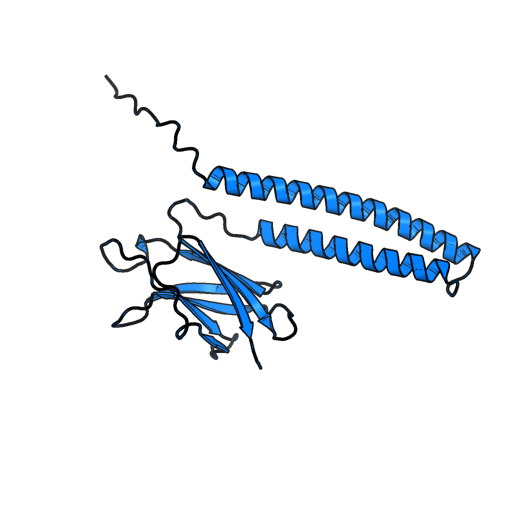 A 1 86 ? 10.829 2.056 4.738 1.00 85.44 86 THR A O 1
ATOM 667 N N . ARG A 1 87 ? 8.717 1.431 4.270 1.00 85.38 87 ARG A N 1
ATOM 668 C CA . ARG A 1 87 ? 9.042 0.473 3.200 1.00 85.38 87 ARG A CA 1
ATOM 669 C C . ARG A 1 87 ? 9.315 1.105 1.841 1.00 85.38 87 ARG A C 1
ATOM 671 O O . ARG A 1 87 ? 9.847 0.428 0.964 1.00 85.38 87 ARG A O 1
ATOM 678 N N . ARG A 1 88 ? 8.956 2.376 1.639 1.00 83.06 88 ARG A N 1
ATOM 679 C CA . ARG A 1 88 ? 9.201 3.047 0.357 1.00 83.06 88 ARG A CA 1
ATOM 680 C C . ARG A 1 88 ? 10.700 3.048 0.042 1.00 83.06 88 ARG A C 1
ATOM 682 O O . ARG A 1 88 ? 11.501 3.377 0.924 1.00 83.06 88 ARG A O 1
ATOM 689 N N . PRO A 1 89 ? 11.095 2.744 -1.208 1.00 79.81 89 PRO A N 1
ATOM 690 C CA . PRO A 1 89 ? 12.480 2.891 -1.618 1.00 79.81 89 PRO A CA 1
ATOM 691 C C . PRO A 1 89 ? 12.974 4.310 -1.342 1.00 79.81 89 PRO A C 1
ATOM 693 O O . PRO A 1 89 ? 12.221 5.281 -1.459 1.00 79.81 89 PRO A O 1
ATOM 696 N N . LYS A 1 90 ? 14.261 4.428 -1.012 1.00 82.44 90 LYS A N 1
ATOM 697 C CA . LYS A 1 90 ? 14.966 5.706 -0.853 1.00 82.44 90 LYS A CA 1
ATOM 698 C C . LYS A 1 90 ? 15.850 5.948 -2.085 1.00 82.44 90 LYS A C 1
ATOM 700 O O . LYS A 1 90 ? 17.064 5.788 -1.983 1.00 82.44 90 LYS A O 1
ATOM 705 N N . PRO A 1 91 ? 15.264 6.258 -3.255 1.00 76.25 91 PRO A N 1
ATOM 706 C CA . PRO A 1 91 ? 16.026 6.473 -4.477 1.00 76.25 91 PRO A CA 1
ATOM 707 C C . PRO A 1 91 ? 16.890 7.730 -4.368 1.00 76.25 91 PRO A C 1
ATOM 709 O O . PRO A 1 91 ? 16.498 8.726 -3.748 1.00 76.25 91 PRO A O 1
ATOM 712 N N . THR A 1 92 ? 18.043 7.666 -5.016 1.00 77.50 92 THR A N 1
ATOM 713 C CA . THR A 1 92 ? 18.965 8.782 -5.242 1.00 77.50 92 THR A CA 1
ATOM 714 C C . THR A 1 92 ? 18.482 9.671 -6.397 1.00 77.50 92 THR A C 1
ATOM 716 O O . THR A 1 92 ? 17.401 9.453 -6.946 1.00 77.50 92 THR A O 1
ATOM 719 N N . CYS A 1 93 ? 19.186 10.760 -6.724 1.00 68.56 93 CYS A N 1
ATOM 720 C CA . CYS A 1 93 ? 18.740 11.761 -7.716 1.00 68.56 93 CYS A CA 1
ATOM 721 C C . CYS A 1 93 ? 18.759 11.243 -9.147 1.00 68.56 93 CYS A C 1
ATOM 723 O O . CYS A 1 93 ? 17.987 11.723 -9.974 1.00 68.56 93 CYS A O 1
ATOM 725 N N . ASN A 1 94 ? 19.555 10.209 -9.386 1.00 77.00 94 ASN A N 1
ATOM 726 C CA . ASN A 1 94 ? 19.718 9.585 -10.690 1.00 77.00 94 ASN A CA 1
ATOM 727 C C . ASN A 1 94 ? 18.917 8.281 -10.816 1.00 77.00 94 ASN A C 1
ATOM 729 O O . ASN A 1 94 ? 19.057 7.567 -11.804 1.00 77.00 94 ASN A O 1
ATOM 733 N N . ASP A 1 95 ? 18.125 7.937 -9.800 1.00 84.12 95 ASP A N 1
ATOM 734 C CA . ASP A 1 95 ? 17.276 6.754 -9.826 1.00 84.12 95 ASP A CA 1
ATOM 735 C C . ASP A 1 95 ? 15.885 7.126 -10.352 1.00 84.12 95 ASP A C 1
ATOM 737 O O . ASP A 1 95 ? 15.264 8.088 -9.885 1.00 84.12 95 ASP A O 1
ATOM 741 N N . TRP A 1 96 ? 15.378 6.309 -11.270 1.00 87.56 96 TRP A N 1
ATOM 742 C CA . TRP A 1 96 ? 13.984 6.314 -11.682 1.00 87.56 96 TRP A CA 1
ATOM 743 C C . TRP A 1 96 ? 13.190 5.374 -10.788 1.00 87.56 96 TRP A C 1
ATOM 745 O O . TRP A 1 96 ? 13.646 4.274 -10.476 1.00 87.56 96 TRP A O 1
ATOM 755 N N . VAL A 1 97 ? 11.993 5.787 -10.376 1.00 91.56 97 VAL A N 1
ATOM 756 C CA . VAL A 1 97 ? 11.100 4.974 -9.552 1.00 91.56 97 VAL A CA 1
ATOM 757 C C . VAL A 1 97 ? 9.713 4.926 -10.150 1.00 91.56 97 VAL A C 1
ATOM 759 O O . VAL A 1 97 ? 9.043 5.947 -10.284 1.00 91.56 97 VAL A O 1
ATOM 762 N N . VAL A 1 98 ? 9.249 3.709 -10.405 1.00 93.94 98 VAL A N 1
ATOM 763 C CA . VAL A 1 98 ? 7.842 3.427 -10.671 1.00 93.94 98 VAL A CA 1
ATOM 764 C C . VAL A 1 98 ? 7.270 2.755 -9.440 1.00 93.94 98 VAL A C 1
ATOM 766 O O . VAL A 1 98 ? 7.727 1.696 -9.018 1.00 93.94 98 VAL A O 1
ATOM 769 N N . SER A 1 99 ? 6.280 3.397 -8.842 1.00 95.31 99 SER A N 1
ATOM 770 C CA . SER A 1 99 ? 5.585 2.912 -7.655 1.00 95.31 99 SER A CA 1
ATOM 771 C C . SER A 1 99 ? 4.087 2.873 -7.896 1.00 95.31 99 SER A C 1
ATOM 773 O O . SER A 1 99 ? 3.593 3.413 -8.886 1.00 95.31 99 SER A O 1
ATOM 775 N N . GLY A 1 100 ? 3.353 2.223 -7.009 1.00 95.75 100 GLY A N 1
ATOM 776 C CA . GLY A 1 100 ? 1.917 2.135 -7.165 1.00 95.75 100 GLY A CA 1
ATOM 777 C C . GLY A 1 100 ? 1.248 1.279 -6.116 1.00 95.75 100 GLY A C 1
ATOM 778 O O . GLY A 1 100 ? 1.906 0.749 -5.220 1.00 95.75 100 GLY A O 1
ATOM 779 N N . GLN A 1 101 ? -0.064 1.150 -6.270 1.00 97.19 101 GLN A N 1
ATOM 780 C CA . GLN A 1 101 ? -0.905 0.282 -5.463 1.00 97.19 101 GLN A CA 1
ATOM 781 C C . GLN A 1 101 ? -1.868 -0.482 -6.372 1.00 97.19 101 GLN A C 1
ATOM 783 O O . GLN A 1 101 ? -2.428 0.094 -7.309 1.00 97.19 101 GLN A O 1
ATOM 788 N N . VAL A 1 102 ? -2.052 -1.773 -6.097 1.00 97.88 102 VAL A N 1
ATOM 789 C CA . VAL A 1 102 ? -3.035 -2.615 -6.781 1.00 97.88 102 VAL A CA 1
ATOM 790 C C . VAL A 1 102 ? -4.180 -2.948 -5.838 1.00 97.88 102 VAL A C 1
ATOM 792 O O . VAL A 1 102 ? -3.973 -3.512 -4.761 1.00 97.88 102 VAL A O 1
ATOM 795 N N . LEU A 1 103 ? -5.389 -2.610 -6.273 1.00 97.50 103 LEU A N 1
ATOM 796 C CA . LEU A 1 103 ? -6.632 -2.781 -5.539 1.00 97.50 103 LEU A CA 1
ATOM 797 C C . LEU A 1 103 ? -7.599 -3.653 -6.347 1.00 97.50 103 LEU A C 1
ATOM 799 O O . LEU A 1 103 ? -7.623 -3.613 -7.580 1.00 97.50 103 LEU A O 1
ATOM 803 N N . ALA A 1 104 ? -8.422 -4.423 -5.649 1.00 96.50 104 ALA A N 1
ATOM 804 C CA . ALA A 1 104 ? -9.646 -4.972 -6.207 1.00 96.50 104 ALA A CA 1
ATOM 805 C C . ALA A 1 104 ? -10.690 -3.858 -6.398 1.00 96.50 104 ALA A C 1
ATOM 807 O O . ALA A 1 104 ? -10.550 -2.746 -5.885 1.00 96.50 104 ALA A O 1
ATOM 808 N N . GLN A 1 105 ? -11.757 -4.157 -7.138 1.00 95.38 105 GLN A N 1
ATOM 809 C CA . GLN A 1 105 ? -12.831 -3.201 -7.422 1.00 95.38 105 GLN A CA 1
ATOM 810 C C . GLN A 1 105 ? -13.539 -2.668 -6.161 1.00 95.38 105 GLN A C 1
ATOM 812 O O . GLN A 1 105 ? -14.062 -1.557 -6.172 1.00 95.38 105 GLN A O 1
ATOM 817 N N . ASP A 1 106 ? -13.542 -3.439 -5.076 1.00 93.94 106 ASP A N 1
ATOM 818 C CA . ASP A 1 106 ? -14.082 -3.058 -3.766 1.00 93.94 106 ASP A CA 1
ATOM 819 C C . ASP A 1 106 ? -13.090 -2.252 -2.902 1.00 93.94 106 ASP A C 1
ATOM 821 O O . ASP A 1 106 ? -13.404 -1.888 -1.769 1.00 93.94 106 ASP A O 1
ATOM 825 N N . GLY A 1 107 ? -11.900 -1.951 -3.431 1.00 93.62 107 GLY A N 1
ATOM 826 C CA . GLY A 1 107 ? -10.843 -1.216 -2.742 1.00 93.62 107 GLY A CA 1
ATOM 827 C C . GLY A 1 107 ? -9.945 -2.082 -1.858 1.00 93.62 107 GLY A C 1
ATOM 828 O O . GLY A 1 107 ? -9.056 -1.543 -1.197 1.00 93.62 107 GLY A O 1
ATOM 829 N N . VAL A 1 108 ? -10.132 -3.407 -1.832 1.00 94.88 108 VAL A N 1
ATOM 830 C CA . VAL A 1 108 ? -9.267 -4.307 -1.059 1.00 94.88 108 VAL A CA 1
ATOM 831 C C . VAL A 1 108 ? -7.880 -4.391 -1.712 1.00 94.88 108 VAL A C 1
ATOM 833 O O . VAL A 1 108 ? -7.787 -4.643 -2.915 1.00 94.88 108 VAL A O 1
ATOM 836 N N . PRO A 1 109 ? -6.779 -4.206 -0.959 1.00 95.56 109 PRO A N 1
ATOM 837 C CA . PRO A 1 109 ? -5.433 -4.336 -1.505 1.00 95.56 109 PRO A CA 1
ATOM 838 C C . PRO A 1 109 ? -5.114 -5.775 -1.920 1.00 95.56 109 PRO A C 1
ATOM 840 O O . PRO A 1 109 ? -5.408 -6.726 -1.194 1.00 95.56 109 PRO A O 1
ATOM 843 N N . LEU A 1 110 ? -4.468 -5.935 -3.077 1.00 96.94 110 LEU A N 1
ATOM 844 C CA . LEU A 1 110 ? -4.125 -7.246 -3.629 1.00 96.94 110 LEU A CA 1
ATOM 845 C C . LEU A 1 110 ? -2.628 -7.532 -3.508 1.00 96.94 110 LEU A C 1
ATOM 847 O O . LEU A 1 110 ? -1.805 -6.967 -4.232 1.00 96.94 110 LEU A O 1
ATOM 851 N N . ALA A 1 111 ? -2.285 -8.451 -2.608 1.00 97.19 111 ALA A N 1
ATOM 852 C CA . ALA A 1 111 ? -0.915 -8.857 -2.315 1.00 97.19 111 ALA A CA 1
ATOM 853 C C . ALA A 1 111 ? -0.402 -9.980 -3.231 1.00 97.19 111 ALA A C 1
ATOM 855 O O . ALA A 1 111 ? -1.167 -10.806 -3.729 1.00 97.19 111 ALA A O 1
ATOM 856 N N . GLY A 1 112 ? 0.920 -10.053 -3.407 1.00 97.06 112 GLY A N 1
ATOM 857 C CA . GLY A 1 112 ? 1.599 -11.148 -4.103 1.00 97.06 112 GLY A CA 1
ATOM 858 C C . GLY A 1 112 ? 1.468 -11.144 -5.630 1.00 97.06 112 GLY A C 1
ATOM 859 O O . GLY A 1 112 ? 1.964 -12.073 -6.274 1.00 97.06 112 GLY A O 1
ATOM 860 N N . LEU A 1 113 ? 0.854 -10.114 -6.215 1.00 98.12 113 LEU A N 1
ATOM 861 C CA . LEU A 1 113 ? 0.746 -9.947 -7.662 1.00 98.12 113 LEU A CA 1
ATOM 862 C C . LEU A 1 113 ? 2.092 -9.537 -8.243 1.00 98.12 113 LEU A C 1
ATOM 864 O O . LEU A 1 113 ? 2.794 -8.706 -7.671 1.00 98.12 113 LEU A O 1
ATOM 868 N N . ARG A 1 114 ? 2.454 -10.103 -9.392 1.00 98.38 114 ARG A N 1
ATOM 869 C CA . ARG A 1 114 ? 3.691 -9.763 -10.095 1.00 98.38 114 ARG A CA 1
ATOM 870 C C . ARG A 1 114 ? 3.474 -8.498 -10.917 1.00 98.38 114 ARG A C 1
ATOM 872 O O . ARG A 1 114 ? 2.591 -8.458 -11.771 1.00 98.38 114 ARG A O 1
ATOM 879 N N . ILE A 1 115 ? 4.308 -7.493 -10.683 1.00 98.25 115 ILE A N 1
ATOM 880 C CA . ILE A 1 115 ? 4.296 -6.216 -11.394 1.00 98.25 115 ILE A CA 1
ATOM 881 C C . ILE A 1 115 ? 5.515 -6.140 -12.290 1.00 98.25 115 ILE A C 1
ATOM 883 O O . ILE A 1 115 ? 6.633 -6.332 -11.819 1.00 98.25 115 ILE A O 1
ATOM 887 N N . ARG A 1 116 ? 5.304 -5.827 -13.567 1.00 97.12 116 ARG A N 1
ATOM 888 C CA . ARG A 1 116 ? 6.370 -5.637 -14.554 1.00 97.12 116 ARG A CA 1
ATOM 889 C C . ARG A 1 116 ? 6.239 -4.264 -15.189 1.00 97.12 116 ARG A C 1
ATOM 891 O O . ARG A 1 116 ? 5.148 -3.891 -15.619 1.00 97.12 116 ARG A O 1
ATOM 898 N N . VAL A 1 117 ? 7.340 -3.526 -15.230 1.00 95.31 117 VAL A N 1
ATOM 899 C CA . VAL A 1 117 ? 7.420 -2.180 -15.808 1.00 95.31 117 VAL A CA 1
ATOM 900 C C . VAL A 1 117 ? 8.227 -2.261 -17.088 1.00 95.31 117 VAL A C 1
ATOM 902 O O . VAL A 1 117 ? 9.309 -2.848 -17.098 1.00 95.31 117 VAL A O 1
ATOM 905 N N . PHE A 1 118 ? 7.700 -1.667 -18.149 1.00 93.00 118 PHE A N 1
ATOM 906 C CA . PHE A 1 118 ? 8.308 -1.697 -19.467 1.00 93.00 118 PHE A CA 1
ATOM 907 C C . PHE A 1 118 ? 8.485 -0.292 -20.028 1.00 93.00 118 PHE A C 1
ATOM 909 O O . PHE A 1 118 ? 7.642 0.577 -19.795 1.00 93.00 118 PHE A O 1
ATOM 916 N N . ASP A 1 119 ? 9.542 -0.122 -20.814 1.00 90.75 119 ASP A N 1
ATOM 917 C CA . ASP A 1 119 ? 9.671 0.944 -21.801 1.00 90.75 119 ASP A CA 1
ATOM 918 C C . ASP A 1 119 ? 9.109 0.450 -23.141 1.00 90.75 119 ASP A C 1
ATOM 920 O O . ASP A 1 119 ? 9.468 -0.632 -23.624 1.00 90.75 119 ASP A O 1
ATOM 924 N N . ARG A 1 120 ? 8.199 1.217 -23.746 1.00 87.38 120 ARG A N 1
ATOM 925 C CA . ARG A 1 120 ? 7.678 0.913 -25.077 1.00 87.38 120 ARG A CA 1
ATOM 926 C C . ARG A 1 120 ? 8.677 1.346 -26.139 1.00 87.38 120 ARG A C 1
ATOM 928 O O . ARG A 1 120 ? 8.788 2.521 -26.474 1.00 87.38 120 ARG A O 1
ATOM 935 N N . ASP A 1 121 ? 9.252 0.362 -26.816 1.00 80.38 121 ASP A N 1
ATOM 936 C CA . ASP A 1 121 ? 9.980 0.571 -28.064 1.00 80.38 121 ASP A CA 1
ATOM 937 C C . ASP A 1 121 ? 9.112 0.188 -29.276 1.00 80.38 121 ASP A C 1
ATOM 939 O O . ASP A 1 121 ? 8.191 -0.626 -29.213 1.00 80.38 121 ASP A O 1
ATOM 943 N N . ARG A 1 122 ? 9.437 0.747 -30.442 1.00 69.12 122 ARG A N 1
ATOM 944 C CA . ARG A 1 122 ? 8.832 0.388 -31.729 1.00 69.12 122 ARG A CA 1
ATOM 945 C C . ARG A 1 122 ? 9.175 -1.037 -32.168 1.00 69.12 122 ARG A C 1
ATOM 947 O O . ARG A 1 122 ? 8.433 -1.596 -32.970 1.00 69.12 122 ARG A O 1
ATOM 954 N N . LYS A 1 123 ? 10.307 -1.593 -31.712 1.00 74.81 123 LYS A N 1
ATOM 955 C CA . LYS A 1 123 ? 10.777 -2.935 -32.105 1.00 74.81 123 LYS A CA 1
ATOM 956 C C . LYS A 1 123 ? 10.425 -4.013 -31.082 1.00 74.81 123 LYS A C 1
ATOM 958 O O . LYS A 1 123 ? 9.845 -5.025 -31.462 1.00 74.81 123 LYS A O 1
ATOM 963 N N . LEU A 1 124 ? 10.787 -3.813 -29.817 1.00 80.50 124 LEU A N 1
ATOM 964 C CA . LEU A 1 124 ? 10.512 -4.752 -28.731 1.00 80.50 124 LEU A CA 1
ATOM 965 C C . LEU A 1 124 ? 10.452 -3.993 -27.406 1.00 80.50 124 LEU A C 1
ATOM 967 O O . LEU A 1 124 ? 11.401 -3.289 -27.086 1.00 80.50 124 LEU A O 1
ATOM 971 N N . ASP A 1 125 ? 9.370 -4.163 -26.647 1.00 87.81 125 ASP A N 1
ATOM 972 C CA . ASP A 1 125 ? 9.251 -3.552 -25.320 1.00 87.81 125 ASP A CA 1
ATOM 973 C C . ASP A 1 125 ? 10.378 -4.049 -24.395 1.00 87.81 125 ASP A C 1
ATOM 975 O O . ASP A 1 125 ? 10.618 -5.257 -24.286 1.00 87.81 125 ASP A O 1
ATOM 979 N N . GLU A 1 126 ? 11.050 -3.124 -23.714 1.00 88.06 126 GLU A N 1
ATOM 980 C CA . GLU A 1 126 ? 12.182 -3.408 -22.829 1.00 88.06 126 GLU A CA 1
ATOM 981 C C . GLU A 1 126 ? 11.693 -3.510 -21.380 1.00 88.06 126 GLU A C 1
ATOM 983 O O . GLU A 1 126 ? 11.012 -2.617 -20.878 1.00 88.06 126 GLU A O 1
ATOM 988 N N . LEU A 1 127 ? 11.999 -4.618 -20.695 1.00 91.44 127 LEU A N 1
ATOM 989 C CA . LEU A 1 127 ? 11.651 -4.790 -19.282 1.00 91.44 127 LEU A CA 1
ATOM 990 C C . LEU A 1 127 ? 12.610 -3.963 -18.420 1.00 91.44 127 LEU A C 1
ATOM 992 O O . LEU A 1 127 ? 13.783 -4.304 -18.317 1.00 91.44 127 LEU A O 1
ATOM 996 N N . LEU A 1 128 ? 12.083 -2.949 -17.739 1.00 90.56 128 LEU A N 1
ATOM 997 C CA . LEU A 1 128 ? 12.856 -2.091 -16.835 1.00 90.56 128 LEU A CA 1
ATOM 998 C C . LEU A 1 128 ? 13.003 -2.698 -15.440 1.00 90.56 128 LEU A C 1
ATOM 1000 O O . LEU A 1 128 ? 13.972 -2.441 -14.732 1.00 90.56 128 LEU A O 1
ATOM 1004 N N . GLY A 1 129 ? 12.029 -3.508 -15.027 1.00 92.81 129 GLY A N 1
ATOM 1005 C CA . GLY A 1 129 ? 12.089 -4.210 -13.756 1.00 92.81 129 GLY A CA 1
ATOM 1006 C C . GLY A 1 129 ? 10.815 -4.965 -13.418 1.00 92.81 129 GLY A C 1
ATOM 1007 O O . GLY A 1 129 ? 9.768 -4.816 -14.056 1.00 92.81 129 GLY A O 1
ATOM 1008 N N . GLU A 1 130 ? 10.923 -5.791 -12.384 1.00 96.19 130 GLU A N 1
ATOM 1009 C CA . GLU A 1 130 ? 9.839 -6.614 -11.866 1.00 96.19 130 GLU A CA 1
ATOM 1010 C C . GLU A 1 130 ? 9.855 -6.608 -10.335 1.00 96.19 130 GLU A C 1
ATOM 1012 O O . GLU A 1 130 ? 10.916 -6.599 -9.712 1.00 96.19 130 GLU A O 1
ATOM 1017 N N . THR A 1 131 ? 8.674 -6.634 -9.725 1.00 96.81 131 THR A N 1
ATOM 1018 C CA . THR A 1 131 ? 8.508 -6.817 -8.280 1.00 96.81 131 THR A CA 1
ATOM 1019 C C . THR A 1 131 ? 7.190 -7.532 -7.973 1.00 96.81 131 THR A C 1
ATOM 1021 O O . THR A 1 131 ? 6.448 -7.909 -8.884 1.00 96.81 131 THR A O 1
ATOM 1024 N N . LYS A 1 132 ? 6.885 -7.727 -6.689 1.00 97.56 132 LYS A N 1
ATOM 1025 C CA . LYS A 1 132 ? 5.575 -8.189 -6.224 1.00 97.56 132 LYS A CA 1
ATOM 1026 C C . LYS A 1 132 ? 4.903 -7.137 -5.352 1.00 97.56 132 LYS A C 1
ATOM 1028 O O . LYS A 1 132 ? 5.596 -6.388 -4.668 1.00 97.56 132 LYS A O 1
ATOM 1033 N N . THR A 1 133 ? 3.574 -7.110 -5.361 1.00 97.12 133 THR A N 1
ATOM 1034 C CA . THR A 1 133 ? 2.812 -6.306 -4.403 1.00 97.12 133 THR A CA 1
ATOM 1035 C C . THR A 1 133 ? 2.946 -6.865 -2.988 1.00 97.12 133 THR A C 1
ATOM 1037 O O . THR A 1 133 ? 2.964 -8.086 -2.794 1.00 97.12 133 THR A O 1
ATOM 1040 N N . ASP A 1 134 ? 3.054 -5.979 -2.000 1.00 95.25 134 ASP A N 1
ATOM 1041 C CA . ASP A 1 134 ? 3.082 -6.343 -0.580 1.00 95.25 134 ASP A CA 1
ATOM 1042 C C . ASP A 1 134 ? 1.666 -6.527 0.003 1.00 95.25 134 ASP A C 1
ATOM 1044 O O . ASP A 1 134 ? 0.675 -6.504 -0.729 1.00 95.25 134 ASP A O 1
ATOM 1048 N N . GLU A 1 135 ? 1.540 -6.737 1.318 1.00 94.25 135 GLU A N 1
ATOM 1049 C CA . GLU A 1 135 ? 0.237 -6.927 1.973 1.00 94.25 135 GLU A CA 1
ATOM 1050 C C . GLU A 1 135 ? -0.704 -5.713 1.883 1.00 94.25 135 GLU A C 1
ATOM 1052 O O . GLU A 1 135 ? -1.904 -5.852 2.113 1.00 94.25 135 GLU A O 1
ATOM 1057 N N . PHE A 1 136 ? -0.184 -4.536 1.529 1.00 94.19 136 PHE A N 1
ATOM 1058 C CA . PHE A 1 136 ? -0.964 -3.323 1.293 1.00 94.19 136 PHE A CA 1
ATOM 1059 C C . PHE A 1 136 ? -1.263 -3.112 -0.194 1.00 94.19 136 PHE A C 1
ATOM 1061 O O . PHE A 1 136 ? -1.818 -2.077 -0.566 1.00 94.19 136 PHE A O 1
ATOM 1068 N N . GLY A 1 137 ? -0.915 -4.079 -1.048 1.00 95.81 137 GLY A N 1
ATOM 1069 C CA . GLY A 1 137 ? -1.025 -3.959 -2.496 1.00 95.81 137 GLY A CA 1
ATOM 1070 C C . GLY A 1 137 ? 0.007 -2.999 -3.087 1.00 95.81 137 GLY A C 1
ATOM 1071 O O . GLY A 1 137 ? -0.051 -2.720 -4.285 1.00 95.81 137 GLY A O 1
ATOM 1072 N N . ASP A 1 138 ? 0.934 -2.478 -2.277 1.00 96.62 138 ASP A N 1
ATOM 1073 C CA . ASP A 1 138 ? 1.922 -1.502 -2.714 1.00 96.62 138 ASP A CA 1
ATOM 1074 C C . ASP A 1 138 ? 3.047 -2.199 -3.479 1.00 96.62 138 ASP A C 1
ATOM 1076 O O . ASP A 1 138 ? 3.454 -3.320 -3.165 1.00 96.62 138 ASP A O 1
ATOM 1080 N N . PHE A 1 139 ? 3.602 -1.504 -4.466 1.00 96.38 139 PHE A N 1
ATOM 1081 C CA . PHE A 1 139 ? 4.807 -1.929 -5.161 1.00 96.38 139 PHE A CA 1
ATOM 1082 C C . PHE A 1 139 ? 5.713 -0.740 -5.470 1.00 96.38 139 PHE A C 1
ATOM 1084 O O . PHE A 1 139 ? 5.267 0.404 -5.601 1.00 96.38 139 PHE A O 1
ATOM 1091 N N . ALA A 1 140 ? 7.004 -1.018 -5.628 1.00 95.25 140 ALA A N 1
ATOM 1092 C CA . ALA A 1 140 ? 7.954 -0.059 -6.162 1.00 95.25 140 ALA A CA 1
ATOM 1093 C C . ALA A 1 140 ? 9.108 -0.767 -6.878 1.00 95.25 140 ALA A C 1
ATOM 1095 O O . ALA A 1 140 ? 9.605 -1.794 -6.415 1.00 95.25 140 ALA A O 1
ATOM 1096 N N . ILE A 1 141 ? 9.525 -0.198 -8.004 1.00 92.75 141 ILE A N 1
ATOM 1097 C CA . ILE A 1 141 ? 10.644 -0.638 -8.832 1.00 92.75 141 ILE A CA 1
ATOM 1098 C C . ILE A 1 141 ? 11.552 0.569 -9.032 1.00 92.75 141 ILE A C 1
ATOM 1100 O O . ILE A 1 141 ? 11.085 1.633 -9.442 1.00 92.75 141 ILE A O 1
ATOM 1104 N N . THR A 1 142 ? 12.838 0.387 -8.747 1.00 91.25 142 THR A N 1
ATOM 1105 C CA . THR A 1 142 ? 13.879 1.387 -8.986 1.00 91.25 142 THR A CA 1
ATOM 1106 C C . THR A 1 142 ? 14.774 0.906 -10.122 1.00 91.25 142 THR A C 1
ATOM 1108 O O . THR A 1 142 ? 15.253 -0.225 -10.058 1.00 91.25 142 THR A O 1
ATOM 1111 N N . TYR A 1 143 ? 15.021 1.748 -11.123 1.00 86.69 143 TYR A N 1
ATOM 1112 C CA . TYR A 1 143 ? 15.906 1.460 -12.260 1.00 86.69 143 TYR A CA 1
ATOM 1113 C C . TYR A 1 143 ? 16.751 2.693 -12.619 1.00 86.69 143 TYR A C 1
ATOM 1115 O O . TYR A 1 143 ? 16.483 3.799 -12.140 1.00 86.69 143 TYR A O 1
ATOM 1123 N N . ARG A 1 144 ? 17.814 2.516 -13.411 1.00 80.00 144 ARG A N 1
ATOM 1124 C CA . ARG A 1 144 ? 18.741 3.592 -13.807 1.00 80.00 144 ARG A CA 1
ATOM 1125 C C . ARG A 1 144 ? 18.902 3.660 -15.320 1.00 80.00 144 ARG A C 1
ATOM 1127 O O . ARG A 1 144 ? 18.775 2.652 -15.999 1.00 80.00 144 ARG A O 1
ATOM 1134 N N . ASP A 1 145 ? 19.328 4.816 -15.830 1.00 69.25 145 ASP A N 1
ATOM 1135 C CA . ASP A 1 145 ? 19.588 5.027 -17.269 1.00 69.25 145 ASP A CA 1
ATOM 1136 C C . ASP A 1 145 ? 20.585 4.020 -17.863 1.00 69.25 145 ASP A C 1
ATOM 1138 O O . ASP A 1 145 ? 20.509 3.664 -19.029 1.00 69.25 145 ASP A O 1
ATOM 1142 N N . ARG A 1 146 ? 21.518 3.527 -17.040 1.00 58.19 146 ARG A N 1
ATOM 1143 C CA . ARG A 1 146 ? 22.536 2.531 -17.426 1.00 58.19 146 ARG A CA 1
ATOM 1144 C C . ARG A 1 146 ? 21.940 1.160 -17.754 1.00 58.19 146 ARG A C 1
ATOM 1146 O O . ARG A 1 146 ? 22.627 0.341 -18.357 1.00 58.19 146 ARG A O 1
ATOM 1153 N N . ASP A 1 147 ? 20.724 0.912 -17.277 1.00 57.88 147 ASP A N 1
ATOM 1154 C CA . ASP A 1 147 ? 19.995 -0.336 -17.470 1.00 57.88 147 ASP A CA 1
ATOM 1155 C C . ASP A 1 147 ? 19.203 -0.309 -18.790 1.00 57.88 147 ASP A C 1
ATOM 1157 O O . ASP A 1 147 ? 18.791 -1.363 -19.261 1.00 57.88 147 ASP A O 1
ATOM 1161 N N . LEU A 1 148 ? 19.046 0.872 -19.407 1.00 59.25 148 LEU A N 1
ATOM 1162 C CA . LEU A 1 148 ? 18.484 1.044 -20.743 1.00 59.25 148 LEU A CA 1
ATOM 1163 C C . LEU A 1 148 ? 19.585 0.739 -21.760 1.00 59.25 148 LEU A C 1
ATOM 1165 O O . LEU A 1 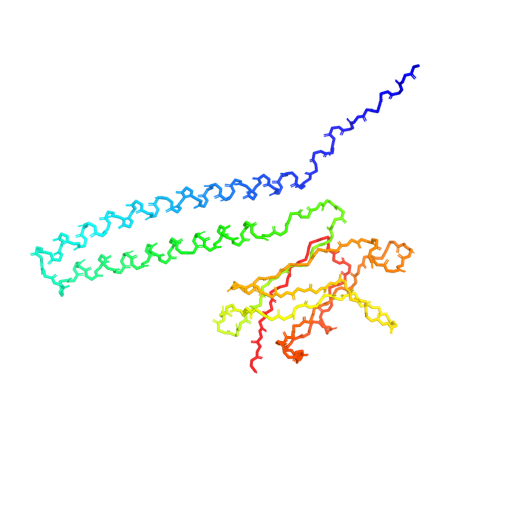148 ? 20.605 1.429 -21.814 1.00 59.25 148 LEU A O 1
ATOM 1169 N N . GLY A 1 149 ? 19.407 -0.288 -22.589 1.00 54.91 149 GLY A N 1
ATOM 1170 C CA . GLY A 1 149 ? 20.426 -0.771 -23.534 1.00 54.91 149 GLY A CA 1
ATOM 1171 C C . GLY A 1 149 ? 20.846 0.205 -24.652 1.00 54.91 149 GLY A C 1
ATOM 1172 O O . GLY A 1 149 ? 21.489 -0.216 -25.617 1.00 54.91 149 GLY A O 1
ATOM 1173 N N . LYS A 1 150 ? 20.488 1.495 -24.577 1.00 55.53 150 LYS A N 1
ATOM 1174 C CA . LYS A 1 150 ? 20.740 2.508 -25.608 1.00 55.53 150 LYS A CA 1
ATOM 1175 C C . LYS A 1 150 ? 21.614 3.648 -25.096 1.00 55.53 150 LYS A C 1
ATOM 1177 O O . LYS A 1 150 ? 21.326 4.312 -24.108 1.00 55.53 150 LYS A O 1
ATOM 1182 N N . ILE A 1 151 ? 22.672 3.913 -25.856 1.00 43.47 151 ILE A N 1
ATOM 1183 C CA . ILE A 1 151 ? 23.512 5.105 -25.743 1.00 43.47 151 ILE A CA 1
ATOM 1184 C C . ILE A 1 151 ? 22.653 6.328 -26.118 1.00 43.47 151 ILE A C 1
ATOM 1186 O O . ILE A 1 151 ? 22.389 6.541 -27.300 1.00 43.47 151 ILE A O 1
ATOM 1190 N N . GLY A 1 152 ? 22.237 7.121 -25.125 1.00 48.41 152 GLY A N 1
ATOM 1191 C CA . GLY A 1 152 ? 21.732 8.492 -25.303 1.00 48.41 152 GLY A CA 1
ATOM 1192 C C . GLY A 1 152 ? 20.272 8.746 -24.896 1.00 48.41 152 GLY A C 1
ATOM 1193 O O . GLY A 1 152 ? 19.350 8.161 -25.462 1.00 48.41 152 GLY A O 1
ATOM 1194 N N . ASP A 1 153 ? 20.095 9.674 -23.945 1.00 53.47 153 ASP A N 1
ATOM 1195 C CA . ASP A 1 153 ? 18.986 10.632 -23.740 1.00 53.47 153 ASP A CA 1
ATOM 1196 C C . ASP A 1 153 ? 17.553 10.229 -24.140 1.00 53.47 153 ASP A C 1
ATOM 1198 O O . ASP A 1 153 ? 16.788 11.056 -24.647 1.00 53.47 153 ASP A O 1
ATOM 1202 N N . THR A 1 154 ? 17.131 8.987 -23.905 1.00 69.25 154 THR A N 1
ATOM 1203 C CA . THR A 1 154 ? 15.739 8.599 -24.164 1.00 69.25 154 THR A CA 1
ATOM 1204 C C . THR A 1 154 ? 15.037 8.321 -22.847 1.00 69.25 154 THR A C 1
ATOM 1206 O O . THR A 1 154 ? 15.178 7.254 -22.263 1.00 69.25 154 THR A O 1
ATOM 1209 N N . ILE A 1 155 ? 14.288 9.319 -22.374 1.00 77.19 155 ILE A N 1
ATOM 1210 C CA . ILE A 1 155 ? 13.303 9.135 -21.307 1.00 77.19 155 ILE A CA 1
ATOM 1211 C C . ILE A 1 155 ? 12.327 8.028 -21.760 1.00 77.19 155 ILE A C 1
ATOM 1213 O O . ILE A 1 155 ? 11.803 8.155 -22.872 1.00 77.19 155 ILE A O 1
ATOM 1217 N N . PRO A 1 156 ? 12.073 6.983 -20.948 1.00 83.75 156 PRO A N 1
ATOM 1218 C CA . PRO A 1 156 ? 11.274 5.833 -21.369 1.00 83.75 156 PRO A CA 1
ATOM 1219 C C . PRO A 1 156 ? 9.795 6.191 -21.566 1.00 83.75 156 PRO A C 1
ATOM 1221 O O . PRO A 1 156 ? 9.263 7.062 -20.886 1.00 83.75 156 PRO A O 1
ATOM 1224 N N . ASP A 1 157 ? 9.100 5.475 -22.440 1.00 90.00 157 ASP A N 1
ATOM 1225 C CA . ASP A 1 157 ? 7.648 5.520 -22.589 1.00 90.00 157 ASP A CA 1
ATOM 1226 C C . ASP A 1 157 ? 7.026 4.378 -21.772 1.00 90.00 157 ASP A C 1
ATOM 1228 O O . ASP A 1 157 ? 6.994 3.220 -22.188 1.00 90.00 157 ASP A O 1
ATOM 1232 N N . LEU A 1 158 ? 6.527 4.690 -20.576 1.00 93.12 158 LEU A N 1
ATOM 1233 C CA . LEU A 1 158 ? 6.221 3.673 -19.572 1.00 93.12 158 LEU A CA 1
ATOM 1234 C C . LEU A 1 158 ? 4.838 3.041 -19.721 1.00 93.12 158 LEU A C 1
ATOM 1236 O O . LEU A 1 158 ? 3.813 3.722 -19.850 1.00 93.12 158 LEU A O 1
ATOM 1240 N N . PHE A 1 159 ? 4.800 1.722 -19.540 1.00 95.12 159 PHE A N 1
ATOM 1241 C CA . PHE A 1 159 ? 3.585 0.993 -19.194 1.00 95.12 159 PHE A CA 1
ATOM 1242 C C . PHE A 1 159 ? 3.860 -0.115 -18.173 1.00 95.12 159 PHE A C 1
ATOM 1244 O O . PHE A 1 159 ? 4.987 -0.579 -18.002 1.00 95.12 159 PHE A O 1
ATOM 1251 N N . VAL A 1 160 ? 2.804 -0.543 -17.483 1.00 97.25 160 VAL A N 1
ATOM 1252 C CA . VAL A 1 160 ? 2.868 -1.581 -16.452 1.00 97.25 160 VAL A CA 1
ATOM 1253 C C . VAL A 1 160 ? 1.979 -2.763 -16.810 1.00 97.25 160 VAL A C 1
ATOM 1255 O O . VAL A 1 160 ? 0.934 -2.616 -17.452 1.00 97.25 160 VAL A O 1
ATOM 1258 N N . MET A 1 161 ? 2.394 -3.946 -16.377 1.00 97.75 161 MET A N 1
ATOM 1259 C CA . MET A 1 161 ? 1.613 -5.175 -16.443 1.00 97.75 161 MET A CA 1
ATOM 1260 C C . MET A 1 161 ? 1.493 -5.778 -15.048 1.00 97.75 161 MET A C 1
ATOM 1262 O O . MET A 1 161 ? 2.471 -5.817 -14.301 1.00 97.75 161 MET A O 1
ATOM 1266 N N . VAL A 1 162 ? 0.301 -6.274 -14.731 1.00 98.19 162 VAL A N 1
ATOM 1267 C CA . VAL A 1 162 ? 0.008 -6.998 -13.491 1.00 98.19 162 VAL A CA 1
ATOM 1268 C C . VAL A 1 162 ? -0.339 -8.431 -13.846 1.00 98.19 162 VAL A C 1
ATOM 1270 O O . VAL A 1 162 ? -1.207 -8.669 -14.689 1.00 98.19 162 VAL A O 1
ATOM 1273 N N . GLN A 1 163 ? 0.334 -9.382 -13.211 1.00 98.25 163 GLN A N 1
ATOM 1274 C CA . GLN A 1 163 ? 0.121 -10.809 -13.409 1.00 98.25 163 GLN A CA 1
ATOM 1275 C C . GLN A 1 163 ? -0.164 -11.507 -12.077 1.00 98.25 163 GLN A C 1
ATOM 1277 O O . GLN A 1 163 ? 0.314 -11.074 -11.026 1.00 98.25 163 GLN A O 1
ATOM 1282 N N . ASP A 1 164 ? -0.917 -12.604 -12.120 1.00 96.50 164 ASP A N 1
ATOM 1283 C CA . ASP A 1 164 ? -1.063 -13.487 -10.961 1.00 96.50 164 ASP A CA 1
ATOM 1284 C C . ASP A 1 164 ? 0.221 -14.302 -10.692 1.00 96.50 164 ASP A C 1
ATOM 1286 O O . ASP A 1 164 ? 1.240 -14.181 -11.386 1.00 96.50 164 ASP A O 1
ATOM 1290 N N . ALA A 1 165 ? 0.184 -15.149 -9.660 1.00 92.06 165 ALA A N 1
ATOM 1291 C CA . ALA A 1 165 ? 1.318 -15.988 -9.276 1.00 92.06 165 ALA A CA 1
ATOM 1292 C C . ALA A 1 165 ? 1.714 -17.010 -10.361 1.00 92.06 165 ALA A C 1
ATOM 1294 O O . ALA A 1 165 ? 2.869 -17.439 -10.403 1.00 92.06 165 ALA A O 1
ATOM 1295 N N . GLN A 1 166 ? 0.779 -17.376 -11.240 1.00 95.31 166 GLN A N 1
ATOM 1296 C CA . GLN A 1 166 ? 0.950 -18.312 -12.348 1.00 95.31 166 GLN A CA 1
ATOM 1297 C C . GLN A 1 166 ? 1.409 -17.610 -13.639 1.00 95.31 166 GLN A C 1
ATOM 1299 O O . GLN A 1 166 ? 1.730 -18.278 -14.620 1.00 95.31 166 GLN A O 1
ATOM 1304 N N . GLY A 1 167 ? 1.483 -16.275 -13.643 1.00 95.00 167 GLY A N 1
ATOM 1305 C CA . GLY A 1 167 ? 1.890 -15.469 -14.792 1.00 95.00 167 GLY A CA 1
ATOM 1306 C C . GLY A 1 167 ? 0.742 -15.082 -15.729 1.00 95.00 167 GLY A C 1
ATOM 1307 O O . GLY A 1 167 ? 0.998 -14.489 -16.782 1.00 95.00 167 GLY A O 1
ATOM 1308 N N . LYS A 1 168 ? -0.518 -15.360 -15.371 1.00 96.56 168 LYS A N 1
ATOM 1309 C CA . LYS A 1 168 ? -1.684 -14.899 -16.133 1.00 96.56 168 LYS A CA 1
ATOM 1310 C C . LYS A 1 168 ? -1.754 -13.378 -16.068 1.00 96.56 168 LYS A C 1
ATOM 1312 O O . LYS A 1 168 ? -1.678 -12.796 -14.990 1.00 96.56 168 LYS A O 1
ATOM 1317 N N . LEU A 1 169 ? -1.928 -12.734 -17.217 1.00 97.12 169 LEU A N 1
ATOM 1318 C CA . LEU A 1 169 ? -2.130 -11.290 -17.288 1.00 97.12 169 LEU A CA 1
ATOM 1319 C C . LEU A 1 169 ? -3.492 -10.912 -16.692 1.00 97.12 169 LEU A C 1
ATOM 1321 O O . LEU A 1 169 ? -4.521 -11.396 -17.159 1.00 97.12 169 LEU A O 1
ATOM 1325 N N . LEU A 1 170 ? -3.479 -10.037 -15.688 1.00 97.06 170 LEU A N 1
ATOM 1326 C CA . LEU A 1 170 ? -4.676 -9.474 -15.059 1.00 97.06 170 LEU A CA 1
ATOM 1327 C C . LEU A 1 170 ? -4.942 -8.043 -15.531 1.00 97.06 170 LEU A C 1
ATOM 1329 O O . LEU A 1 170 ? -6.088 -7.646 -15.695 1.00 97.06 170 LEU A O 1
ATOM 1333 N N . TYR A 1 171 ? -3.883 -7.266 -15.769 1.00 97.38 171 TYR A N 1
ATOM 1334 C CA . TYR A 1 171 ? -3.990 -5.884 -16.231 1.00 97.38 171 TYR A CA 1
ATOM 1335 C C . TYR A 1 171 ? -2.782 -5.473 -17.067 1.00 97.38 171 TYR A C 1
ATOM 1337 O O . TYR A 1 171 ? -1.656 -5.906 -16.817 1.00 97.38 171 TYR A O 1
ATOM 1345 N N . SER A 1 172 ? -3.011 -4.587 -18.035 1.00 96.56 172 SER A N 1
ATOM 1346 C CA . SER A 1 172 ? -1.953 -3.911 -18.777 1.00 96.56 172 SER A CA 1
ATOM 1347 C C . SER A 1 172 ? -2.344 -2.471 -19.077 1.00 96.56 172 SER A C 1
ATOM 1349 O O . SER A 1 172 ? -3.403 -2.218 -19.647 1.00 96.56 172 SER A O 1
ATOM 1351 N N . SER A 1 173 ? -1.445 -1.531 -18.783 1.00 95.56 173 SER A N 1
ATOM 1352 C CA . SER A 1 173 ? -1.597 -0.135 -19.201 1.00 95.56 173 SER A CA 1
ATOM 1353 C C . SER A 1 173 ? -1.009 0.135 -20.591 1.00 95.56 173 SER A C 1
ATOM 1355 O O . SER A 1 173 ? -0.784 1.289 -20.942 1.00 95.56 173 SER A O 1
ATOM 1357 N N . LYS A 1 174 ? -0.733 -0.893 -21.407 1.00 92.25 174 LYS A N 1
ATOM 1358 C CA . LYS A 1 174 ? -0.090 -0.737 -22.727 1.00 92.25 174 LYS A CA 1
ATOM 1359 C C . LYS A 1 174 ? -0.904 0.114 -23.716 1.00 92.25 174 LYS A C 1
ATOM 1361 O O . LYS A 1 174 ? -0.340 0.689 -24.644 1.00 92.25 174 LYS A O 1
ATOM 1366 N N . ASN A 1 175 ? -2.212 0.240 -23.490 1.00 90.56 175 ASN A N 1
ATOM 1367 C CA . ASN A 1 175 ? -3.095 1.126 -24.257 1.00 90.56 175 ASN A CA 1
ATOM 1368 C C . ASN A 1 175 ? -3.139 2.571 -23.715 1.00 90.56 175 ASN A C 1
ATOM 1370 O O . ASN A 1 175 ? -3.687 3.444 -24.379 1.00 90.56 175 ASN A O 1
ATOM 1374 N N . SER A 1 176 ? -2.540 2.825 -22.548 1.00 91.31 176 SER A N 1
ATOM 1375 C CA . SER A 1 176 ? -2.541 4.107 -21.828 1.00 91.31 176 SER A CA 1
ATOM 1376 C C . SER A 1 176 ? -1.129 4.430 -21.340 1.00 91.31 176 SER A C 1
ATOM 1378 O O . SER A 1 176 ? -0.815 4.351 -20.151 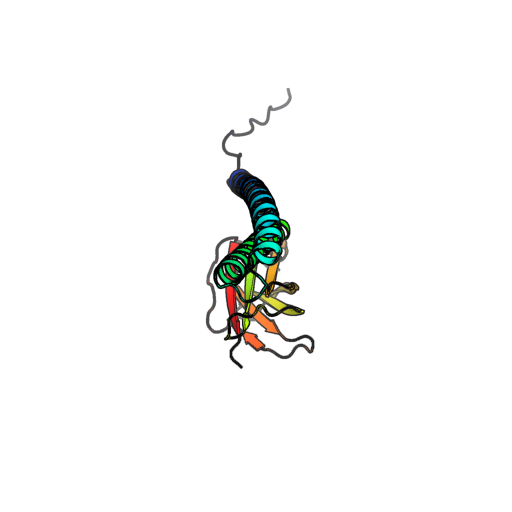1.00 91.31 176 SER A O 1
ATOM 1380 N N . ILE A 1 177 ? -0.253 4.728 -22.292 1.00 90.94 177 ILE A N 1
ATOM 1381 C CA . ILE A 1 177 ? 1.183 4.889 -22.056 1.00 90.94 177 ILE A CA 1
ATOM 1382 C C . ILE A 1 177 ? 1.493 6.249 -21.465 1.00 90.94 177 ILE A C 1
ATOM 1384 O O . ILE A 1 177 ? 0.928 7.262 -21.879 1.00 90.94 177 ILE A O 1
ATOM 1388 N N . ARG A 1 178 ? 2.431 6.263 -20.518 1.00 91.38 178 ARG A N 1
ATOM 1389 C CA . ARG A 1 178 ? 2.993 7.496 -19.976 1.00 91.38 178 ARG A CA 1
ATOM 1390 C C . ARG A 1 178 ? 4.227 7.875 -20.776 1.00 91.38 178 ARG A C 1
ATOM 1392 O O . ARG A 1 178 ? 5.285 7.282 -20.604 1.00 91.38 178 ARG A O 1
ATOM 1399 N N . TYR A 1 179 ? 4.061 8.852 -21.657 1.00 87.50 179 TYR A N 1
ATOM 1400 C CA . TYR A 1 179 ? 5.144 9.366 -22.485 1.00 87.50 179 TYR A CA 1
ATOM 1401 C C . TYR A 1 179 ? 6.062 10.270 -21.680 1.00 87.50 179 TYR A C 1
ATOM 1403 O O . TYR A 1 179 ? 5.584 11.193 -21.019 1.00 87.50 179 TYR A O 1
ATOM 1411 N N . LYS A 1 180 ? 7.368 10.028 -21.792 1.00 84.00 180 LYS A N 1
ATOM 1412 C CA . LYS A 1 180 ? 8.425 10.827 -21.160 1.00 84.00 180 LYS A CA 1
ATOM 1413 C C . LYS A 1 180 ? 8.127 11.241 -19.701 1.00 84.00 180 LYS A C 1
ATOM 1415 O O . LYS A 1 180 ? 8.061 12.439 -19.411 1.00 84.00 180 LYS A O 1
ATOM 1420 N N . PRO A 1 181 ? 7.903 10.276 -18.795 1.00 81.69 181 PRO A N 1
ATOM 1421 C CA . PRO A 1 181 ? 7.548 10.556 -17.419 1.00 81.69 181 PRO A CA 1
ATOM 1422 C C . PRO A 1 181 ? 8.686 11.223 -16.645 1.00 81.69 181 PRO A C 1
ATOM 1424 O O . PRO A 1 181 ? 9.829 11.301 -17.098 1.00 81.69 181 PRO A O 1
ATOM 1427 N N . ASN A 1 182 ? 8.373 11.675 -15.433 1.00 83.94 182 ASN A N 1
ATOM 1428 C CA . ASN A 1 182 ? 9.396 12.139 -14.503 1.00 83.94 182 ASN A CA 1
ATOM 1429 C C . ASN A 1 182 ? 10.159 10.944 -13.904 1.00 83.94 182 ASN A C 1
ATOM 1431 O O . ASN A 1 182 ? 9.705 9.804 -13.962 1.00 83.94 182 ASN A O 1
ATOM 1435 N N . HIS A 1 183 ? 11.262 11.210 -13.193 1.00 84.50 183 HIS A N 1
ATOM 1436 C CA . HIS A 1 183 ? 12.023 10.181 -12.457 1.00 84.50 183 HIS A CA 1
ATOM 1437 C C . HIS A 1 183 ? 11.194 9.457 -11.373 1.00 84.50 183 HIS A C 1
ATOM 1439 O O . HIS A 1 183 ? 11.680 8.529 -10.733 1.00 84.50 183 HIS A O 1
ATOM 1445 N N . ARG A 1 184 ? 9.959 9.895 -11.100 1.00 87.75 184 ARG A N 1
ATOM 1446 C CA . ARG A 1 184 ? 9.052 9.290 -10.122 1.00 87.75 184 ARG A CA 1
ATOM 1447 C C . ARG A 1 184 ? 7.648 9.225 -10.696 1.00 87.75 184 ARG A C 1
ATOM 1449 O O . ARG A 1 184 ? 7.016 10.260 -10.878 1.00 87.75 184 ARG A O 1
ATOM 1456 N N . GLU A 1 185 ? 7.153 8.013 -10.885 1.00 91.81 185 GLU A N 1
ATOM 1457 C CA . GLU A 1 185 ? 5.803 7.753 -11.368 1.00 91.81 185 GLU A CA 1
ATOM 1458 C C . GLU A 1 185 ? 5.007 6.918 -10.371 1.00 91.81 185 GLU A C 1
ATOM 1460 O O . GLU A 1 185 ? 5.541 6.050 -9.669 1.00 91.81 185 GLU A O 1
ATOM 1465 N N . PHE A 1 186 ? 3.704 7.193 -10.326 1.00 93.62 186 PHE A N 1
ATOM 1466 C CA . PHE A 1 186 ? 2.752 6.481 -9.486 1.00 93.62 186 PHE A CA 1
ATOM 1467 C C . PHE A 1 186 ? 1.597 5.913 -10.318 1.00 93.62 186 PHE A C 1
ATOM 1469 O O . PHE A 1 186 ? 0.956 6.641 -11.084 1.00 93.62 186 PHE A O 1
ATOM 1476 N N . PHE A 1 187 ? 1.316 4.623 -10.134 1.00 95.44 187 PHE A N 1
ATOM 1477 C CA . PHE A 1 187 ? 0.204 3.903 -10.749 1.00 95.44 187 PHE A CA 1
ATOM 1478 C C . PHE A 1 187 ? -0.758 3.395 -9.673 1.00 95.44 187 PHE A C 1
ATOM 1480 O O . PHE A 1 187 ? -0.426 2.494 -8.907 1.00 95.44 187 PHE A O 1
ATOM 1487 N N . GLU A 1 188 ? -1.973 3.931 -9.653 1.00 96.25 188 GLU A N 1
ATOM 1488 C CA . GLU A 1 188 ? -3.097 3.276 -8.987 1.00 96.25 188 GLU A CA 1
ATOM 1489 C C . GLU A 1 188 ? -3.758 2.332 -9.992 1.00 96.25 188 GLU A C 1
ATOM 1491 O O . GLU A 1 188 ? -4.098 2.744 -11.104 1.00 96.25 188 GLU A O 1
ATOM 1496 N N . ILE A 1 189 ? -3.870 1.053 -9.641 1.00 97.12 189 ILE A N 1
ATOM 1497 C CA . ILE A 1 189 ? -4.388 0.014 -10.529 1.00 97.12 189 ILE A CA 1
ATOM 1498 C C . ILE A 1 189 ? -5.569 -0.656 -9.841 1.00 97.12 189 ILE A C 1
ATOM 1500 O O . ILE A 1 189 ? -5.403 -1.289 -8.802 1.00 97.12 189 ILE A O 1
ATOM 1504 N N . ILE A 1 190 ? -6.747 -0.549 -10.449 1.00 97.19 190 ILE A N 1
ATOM 1505 C CA . ILE A 1 190 ? -7.964 -1.215 -9.982 1.00 97.19 190 ILE A CA 1
ATOM 1506 C C . ILE A 1 190 ? -8.249 -2.382 -10.924 1.00 97.19 190 ILE A C 1
ATOM 1508 O O . ILE A 1 190 ? -8.483 -2.181 -12.118 1.00 97.19 190 ILE A O 1
ATOM 1512 N N . LEU A 1 191 ? -8.211 -3.607 -10.402 1.00 95.62 191 LEU A N 1
ATOM 1513 C CA . LEU A 1 191 ? -8.543 -4.802 -11.171 1.00 95.62 191 LEU A CA 1
ATOM 1514 C C . LEU A 1 191 ? -10.060 -5.003 -11.183 1.00 95.62 191 LEU A C 1
ATOM 1516 O O . LEU A 1 191 ? -10.694 -5.119 -10.135 1.00 95.62 191 LEU A O 1
ATOM 1520 N N . SER A 1 192 ? -10.630 -5.030 -12.387 1.00 85.06 192 SER A N 1
ATOM 1521 C CA . SER A 1 192 ? -12.015 -5.452 -12.615 1.00 85.06 192 SER A CA 1
ATOM 1522 C C . SER A 1 192 ? -12.040 -6.975 -12.766 1.00 85.06 192 SER A C 1
ATOM 1524 O O . SER A 1 192 ? -11.162 -7.520 -13.438 1.00 85.06 192 SER A O 1
ATOM 1526 N N . ASN A 1 193 ? -13.001 -7.639 -12.118 1.00 57.75 193 ASN A N 1
ATOM 1527 C CA . ASN A 1 193 ? -13.222 -9.085 -12.266 1.00 57.75 193 ASN A CA 1
ATOM 1528 C C . ASN A 1 193 ? -13.622 -9.474 -13.694 1.00 57.75 193 ASN A C 1
ATOM 1530 O O . ASN A 1 193 ? -14.326 -8.672 -14.349 1.00 57.75 193 ASN A O 1
#

Solvent-accessible surface area (backbone atoms only — not comparable to full-atom values): 10986 Å² total; per-residue (Å²): 136,84,83,78,81,78,77,65,87,79,70,79,44,72,63,59,55,52,53,49,52,51,52,52,48,44,52,51,41,52,53,50,37,53,52,44,51,56,49,43,55,52,49,51,56,49,36,58,51,42,32,73,75,62,37,74,88,31,69,70,34,52,53,44,50,52,50,44,52,52,47,50,52,48,38,53,52,38,53,50,51,47,53,56,62,70,68,51,82,85,74,59,95,76,36,32,35,49,32,36,36,33,24,37,78,87,65,50,52,42,51,59,30,35,39,38,37,29,30,64,49,97,86,60,67,42,79,65,46,72,46,53,19,38,85,73,5,37,40,70,43,76,41,45,73,87,76,46,98,60,95,69,99,68,69,50,33,35,30,44,37,35,21,45,86,88,63,51,79,74,46,66,32,74,91,63,61,43,70,60,60,64,58,64,44,79,43,83,42,70,45,77,134

Nearest PDB structures (foldseek):
  3e8v-assembly1_A  TM=7.338E-01  e=1.125E-04  Bacteroides fragilis NCTC 9343
  5ek8-assembly1_A  TM=4.248E-01  e=1.658E-07  Rippkaea orientalis PCC 8801
  8qox-assembly1_X  TM=7.705E-01  e=3.806E-04  Sulfolobus acidocaldarius DSM 639
  5nfd-assembly2_B  TM=9.512E-01  e=5.049E-01  Homo sapiens
  6r1j-assembly1_D-2  TM=7.641E-01  e=9.407E+00  Aeromonas hydrophila J-1

Foldseek 3Di:
DDDDPDDDPPPPDVLVVVVVVLVVLLVVLVVVLVVLVVVLVVLVVVLVVCCVVPNCPDVVNVVSVVVNVVSVVVSVVSVVVSVVSVPDDSDDPQKAKEKEAEAEPVRQGDWFKKKWKWFDDPVDIHTQDIDTQHNRRIDMDIGGPVSPPDDDDAQGFIKMWIAHPVRHTQDICPVPIDHNDDSYHYDYHYGDD

Radius of gyration: 23.87 Å; Cα contacts (8 Å, |Δi|>4): 277; chains: 1; bounding box: 76×44×70 Å

Sequence (193 aa):
MPEQRNSNPGDFAPQTLIQQAAAASLLNLQHLANLQDQQTTRLTALESKLRKELGEDHPKVAQIQQSLATANQLKQSLQTTSNRITRRPKPTCNDWVVSGQVLAQDGVPLAGLRIRVFDRDRKLDELLGETKTDEFGDFAITYRDRDLGKIGDTIPDLFVMVQDAQGKLLYSSKNSIRYKPNHREFFEIILSN

Mean predicted aligned error: 9.2 Å

pLDDT: mean 85.26, std 15.52, range [37.31, 98.38]

Secondary structure (DSSP, 8-state):
--------TT-S-HHHHHHHHHHHHHHHHHHHHHHHHHHHHHHHHHHHHHHHHH-TT-HHHHHHHHHHHHHHHHHHHHHHHHHHHHHS----TT-EEEEEEEEETTS-B--S-EEEEEE--SS--EEEEEEE--TTSEEEEEE-GGGSSSSS-----EEEEEE-TT--EEEE-TTS-B-S--SEEEEEEEE--